Protein AF-A0A1G5WXK4-F1 (afdb_monomer)

Mean predicted aligned error: 10.27 Å

pLDDT: mean 84.26, std 24.33, range [21.48, 98.81]

Structure (mmCIF, N/CA/C/O backbone):
data_AF-A0A1G5WXK4-F1
#
_entry.id   AF-A0A1G5WXK4-F1
#
loop_
_atom_site.group_PDB
_atom_site.id
_atom_site.type_symbol
_atom_site.label_atom_id
_atom_site.label_alt_id
_atom_site.label_comp_id
_atom_site.label_asym_id
_atom_site.label_entity_id
_atom_site.label_seq_id
_atom_site.pdbx_PDB_ins_code
_atom_site.Cartn_x
_atom_site.Cartn_y
_atom_site.Cartn_z
_atom_site.occupancy
_atom_site.B_iso_or_equiv
_atom_site.auth_seq_id
_atom_site.auth_comp_id
_atom_site.auth_asym_id
_atom_site.auth_atom_id
_atom_site.pdbx_PDB_model_num
ATOM 1 N N . MET A 1 1 ? 24.374 37.486 13.747 1.00 35.75 1 MET A N 1
ATOM 2 C CA . MET A 1 1 ? 24.673 37.007 12.379 1.00 35.75 1 MET A CA 1
ATOM 3 C C . MET A 1 1 ? 23.410 36.375 11.820 1.00 35.75 1 MET A C 1
ATOM 5 O O . MET A 1 1 ? 22.632 35.833 12.592 1.00 35.75 1 MET A O 1
ATOM 9 N N . LYS A 1 2 ? 23.133 36.634 10.542 1.00 28.20 2 LYS A N 1
ATOM 10 C CA . LYS A 1 2 ? 21.802 36.599 9.920 1.00 28.20 2 LYS A CA 1
ATOM 11 C C . LYS A 1 2 ? 21.235 35.177 9.799 1.00 28.20 2 LYS A C 1
ATOM 13 O O . LYS A 1 2 ? 21.921 34.296 9.298 1.00 28.20 2 LYS A O 1
ATOM 18 N N . LYS A 1 3 ? 19.967 35.019 10.197 1.00 28.80 3 LYS A N 1
ATOM 19 C CA . LYS A 1 3 ? 19.085 33.908 9.810 1.00 28.80 3 LYS A CA 1
ATOM 20 C C . LYS A 1 3 ? 18.882 33.945 8.291 1.00 28.80 3 LYS A C 1
ATOM 22 O O . LYS A 1 3 ? 18.669 35.030 7.746 1.00 28.80 3 LYS A O 1
ATOM 27 N N . LYS A 1 4 ? 18.921 32.791 7.626 1.00 28.91 4 LYS A N 1
ATOM 28 C CA . LYS A 1 4 ? 18.387 32.627 6.272 1.00 28.91 4 LYS A CA 1
ATOM 29 C C . LYS A 1 4 ? 17.271 31.593 6.317 1.00 28.91 4 LYS A C 1
ATOM 31 O O . LYS A 1 4 ? 17.493 30.448 6.682 1.00 28.91 4 LYS A O 1
ATOM 36 N N . ILE A 1 5 ? 16.089 32.099 6.001 1.00 32.69 5 ILE A N 1
ATOM 37 C CA . ILE A 1 5 ? 14.877 31.388 5.623 1.00 32.69 5 ILE A CA 1
ATOM 38 C C . ILE A 1 5 ? 15.053 31.009 4.149 1.00 32.69 5 ILE A C 1
ATOM 40 O O . ILE A 1 5 ? 15.427 31.868 3.350 1.00 32.69 5 ILE A O 1
ATOM 44 N N . ILE A 1 6 ? 14.796 29.752 3.813 1.00 30.86 6 ILE A N 1
ATOM 45 C CA . ILE A 1 6 ? 14.527 29.236 2.465 1.00 30.86 6 ILE A CA 1
ATOM 46 C C . ILE A 1 6 ? 13.450 28.177 2.737 1.00 30.86 6 ILE A C 1
ATOM 48 O O . ILE A 1 6 ? 13.672 27.331 3.590 1.00 30.86 6 ILE A O 1
ATOM 52 N N . GLY A 1 7 ? 12.233 28.207 2.213 1.00 26.92 7 GLY A N 1
ATOM 53 C CA . GLY A 1 7 ? 11.700 28.867 1.030 1.00 26.92 7 GLY A CA 1
ATOM 54 C C . GLY A 1 7 ? 10.804 27.820 0.375 1.00 26.92 7 GLY A C 1
ATOM 55 O O . GLY A 1 7 ? 11.302 27.006 -0.387 1.00 26.92 7 GLY A O 1
ATOM 56 N N . ILE A 1 8 ? 9.534 27.800 0.786 1.00 33.06 8 ILE A N 1
ATOM 57 C CA . ILE A 1 8 ? 8.463 26.906 0.322 1.00 33.06 8 ILE A CA 1
ATOM 58 C C . ILE A 1 8 ? 8.365 26.965 -1.207 1.00 33.06 8 ILE A C 1
ATOM 60 O O . ILE A 1 8 ? 8.301 28.065 -1.761 1.00 33.06 8 ILE A O 1
ATOM 64 N N . ILE A 1 9 ? 8.305 25.807 -1.870 1.00 29.83 9 ILE A N 1
ATOM 65 C CA . ILE A 1 9 ? 7.872 25.694 -3.267 1.00 29.83 9 ILE A CA 1
ATOM 66 C C . ILE A 1 9 ? 6.798 24.605 -3.363 1.00 29.83 9 ILE A C 1
ATOM 68 O O . ILE A 1 9 ? 7.008 23.470 -2.953 1.00 29.83 9 ILE A O 1
ATOM 72 N N . LEU A 1 10 ? 5.650 25.072 -3.860 1.00 25.23 10 LEU A N 1
ATOM 73 C CA . LEU A 1 10 ? 4.388 24.440 -4.239 1.00 25.23 10 LEU A CA 1
ATOM 74 C C . LEU A 1 10 ? 4.370 22.907 -4.382 1.00 25.23 10 LEU A C 1
ATOM 76 O O . LEU A 1 10 ? 4.981 22.359 -5.297 1.00 25.23 10 LEU A O 1
ATOM 80 N N . ALA A 1 11 ? 3.524 22.265 -3.573 1.00 27.77 11 ALA A N 1
ATOM 81 C CA . ALA A 1 11 ? 2.917 20.981 -3.900 1.00 27.77 11 ALA A CA 1
ATOM 82 C C . ALA A 1 11 ? 1.800 21.216 -4.932 1.00 27.77 11 ALA A C 1
ATOM 84 O O . ALA A 1 11 ? 0.889 22.015 -4.707 1.00 27.77 11 ALA A O 1
ATOM 85 N N . GLY A 1 12 ? 1.914 20.571 -6.093 1.00 25.75 12 GLY A N 1
ATOM 86 C CA . GLY A 1 12 ? 0.833 20.472 -7.066 1.00 25.75 12 GLY A CA 1
ATOM 87 C C . GLY A 1 12 ? -0.178 19.445 -6.571 1.00 25.75 12 GLY A C 1
ATOM 88 O O . GLY A 1 12 ? 0.150 18.274 -6.433 1.00 25.75 12 GLY A O 1
ATOM 89 N N . MET A 1 13 ? -1.382 19.916 -6.273 1.00 29.12 13 MET A N 1
ATOM 90 C CA . MET A 1 13 ? -2.515 19.140 -5.782 1.00 29.12 13 MET A CA 1
ATOM 91 C C . MET A 1 13 ? -3.139 18.379 -6.964 1.00 29.12 13 MET A C 1
ATOM 93 O O . MET A 1 13 ? -3.655 19.006 -7.890 1.00 29.12 13 MET A O 1
ATOM 97 N N . MET A 1 14 ? -3.070 17.046 -6.962 1.00 32.06 14 MET A N 1
ATOM 98 C CA . MET A 1 14 ? -3.925 16.205 -7.804 1.00 32.06 14 MET A CA 1
ATOM 99 C C . MET A 1 14 ? -4.936 15.501 -6.908 1.00 32.06 14 MET A C 1
ATOM 101 O O . MET A 1 14 ? -4.583 14.715 -6.037 1.00 32.06 14 MET A O 1
ATOM 105 N N . ILE A 1 15 ? -6.200 15.831 -7.144 1.00 33.22 15 ILE A N 1
ATOM 106 C CA . ILE A 1 15 ? -7.369 15.192 -6.553 1.00 33.22 15 ILE A CA 1
ATOM 107 C C . ILE A 1 15 ? -7.487 13.809 -7.203 1.00 33.22 15 ILE A C 1
ATOM 109 O O . ILE A 1 15 ? -7.761 13.722 -8.401 1.00 33.22 15 ILE A O 1
ATOM 113 N N . MET A 1 16 ? -7.287 12.733 -6.440 1.00 32.12 16 MET A N 1
ATOM 114 C CA . MET A 1 16 ? -7.675 11.397 -6.892 1.00 32.12 16 MET A CA 1
ATOM 115 C C . MET A 1 16 ? -9.200 11.318 -6.855 1.00 32.12 16 MET A C 1
ATOM 117 O O . MET A 1 16 ? -9.807 11.201 -5.797 1.00 32.12 16 MET A O 1
ATOM 121 N N . THR A 1 17 ? -9.832 11.458 -8.019 1.00 31.77 17 THR A N 1
ATOM 122 C CA . THR A 1 17 ? -11.270 11.217 -8.165 1.00 31.77 17 THR A CA 1
ATOM 123 C C . THR A 1 17 ? -11.455 9.749 -8.524 1.00 31.77 17 THR A C 1
ATOM 125 O O . THR A 1 17 ? -11.054 9.316 -9.604 1.00 31.77 17 THR A O 1
ATOM 128 N N . ALA A 1 18 ? -12.052 8.977 -7.619 1.00 27.17 18 ALA A N 1
ATOM 129 C CA . ALA A 1 18 ? -12.535 7.636 -7.912 1.00 27.17 18 ALA A CA 1
ATOM 130 C C . ALA A 1 18 ? -13.658 7.731 -8.964 1.00 27.17 18 ALA A C 1
ATOM 132 O O . ALA A 1 18 ? -14.734 8.273 -8.707 1.00 27.17 18 ALA A O 1
ATOM 133 N N . CYS A 1 19 ? -13.410 7.249 -10.182 1.00 29.14 19 CYS A N 1
ATOM 134 C CA . CYS A 1 19 ? -14.402 7.258 -11.256 1.00 29.14 19 CYS A CA 1
ATOM 135 C C . CYS A 1 19 ? -15.343 6.047 -11.152 1.00 29.14 19 CYS A C 1
ATOM 137 O O . CYS A 1 19 ? -15.044 4.962 -11.646 1.00 29.14 19 CYS A O 1
ATOM 139 N N . GLY A 1 20 ? -16.528 6.267 -10.577 1.00 25.11 20 GLY A N 1
ATOM 140 C CA . GLY A 1 20 ? -17.718 5.444 -10.804 1.00 25.11 20 GLY A CA 1
ATOM 141 C C . GLY A 1 20 ? -18.325 5.693 -12.196 1.00 25.11 20 GLY A C 1
ATOM 142 O O . GLY A 1 20 ? -18.352 6.813 -12.700 1.00 25.11 20 GLY A O 1
ATOM 143 N N . ASN A 1 21 ? -18.792 4.626 -12.840 1.00 27.52 21 ASN A N 1
ATOM 144 C CA . ASN A 1 21 ? -19.036 4.534 -14.282 1.00 27.52 21 ASN A CA 1
ATOM 145 C C . ASN A 1 21 ? -20.439 5.006 -14.764 1.00 27.52 21 ASN A C 1
ATOM 147 O O . ASN A 1 21 ? -21.430 4.889 -14.047 1.00 27.52 21 ASN A O 1
ATOM 151 N N . ALA A 1 22 ? -20.491 5.342 -16.068 1.00 27.73 22 ALA A N 1
ATOM 152 C CA . ALA A 1 22 ? -21.596 5.259 -17.049 1.00 27.73 22 ALA A CA 1
ATOM 153 C C . ALA A 1 22 ? -22.418 6.517 -17.452 1.00 27.73 22 ALA A C 1
ATOM 155 O O . ALA A 1 22 ? -23.301 6.976 -16.734 1.00 27.73 22 ALA A O 1
ATOM 156 N N . GLY A 1 23 ? -22.281 6.932 -18.732 1.00 24.83 23 GLY A N 1
ATOM 157 C CA . GLY A 1 23 ? -23.287 7.761 -19.430 1.00 24.83 23 GLY A CA 1
ATOM 158 C C . GLY A 1 23 ? -22.920 8.371 -20.804 1.00 24.83 23 GLY A C 1
ATOM 159 O O . GLY A 1 23 ? -22.645 9.556 -20.896 1.00 24.83 23 GLY A O 1
ATOM 160 N N . LYS A 1 24 ? -22.976 7.566 -21.876 1.00 26.11 24 LYS A N 1
ATOM 161 C CA . LYS A 1 24 ? -22.903 7.859 -23.340 1.00 26.11 24 LYS A CA 1
ATOM 162 C C . LYS A 1 24 ? -23.181 9.296 -23.895 1.00 26.11 24 LYS A C 1
ATOM 164 O O . LYS A 1 24 ? -24.295 9.792 -23.787 1.00 26.11 24 LYS A O 1
ATOM 169 N N . ALA A 1 25 ? -22.228 9.748 -24.735 1.00 24.83 25 ALA A N 1
ATOM 170 C CA . ALA A 1 25 ? -22.310 10.343 -26.101 1.00 24.83 25 ALA A CA 1
ATOM 171 C C . ALA A 1 25 ? -22.957 11.738 -26.401 1.00 24.83 25 ALA A C 1
ATOM 173 O O . ALA A 1 25 ? -24.167 11.839 -26.561 1.00 24.83 25 ALA A O 1
ATOM 174 N N . GLU A 1 26 ? -22.083 12.755 -26.583 1.00 21.48 26 GLU A N 1
ATOM 175 C CA . GLU A 1 26 ? -21.866 13.761 -27.682 1.00 21.48 26 GLU A CA 1
ATOM 176 C C . GLU A 1 26 ? -22.951 14.174 -28.736 1.00 21.48 26 GLU A C 1
ATOM 178 O O . GLU A 1 26 ? -23.841 13.375 -29.026 1.00 21.48 26 GLU A O 1
ATOM 183 N N . PRO A 1 27 ? -22.790 15.293 -29.526 1.00 37.22 27 PRO A N 1
ATOM 184 C CA . PRO A 1 27 ? -21.943 16.513 -29.385 1.00 37.22 27 PRO A CA 1
ATOM 185 C C . PRO A 1 27 ? -22.580 17.873 -29.868 1.00 37.22 27 PRO A C 1
ATOM 187 O O . PRO A 1 27 ? -23.670 17.913 -30.433 1.00 37.22 27 PRO A O 1
ATOM 190 N N . GLN A 1 28 ? -21.775 18.957 -29.773 1.00 22.69 28 GLN A N 1
ATOM 191 C CA . GLN A 1 28 ? -21.710 20.214 -30.583 1.00 22.69 28 GLN A CA 1
ATOM 192 C C . GLN A 1 28 ? -22.229 21.550 -30.000 1.00 22.69 28 GLN A C 1
ATOM 194 O O . GLN A 1 28 ? -23.409 21.701 -29.703 1.00 22.69 28 GLN A O 1
ATOM 199 N N . GLY A 1 29 ? -21.368 22.588 -30.051 1.00 24.62 29 GLY A N 1
ATOM 200 C CA . GLY A 1 29 ? -21.791 23.992 -30.214 1.00 24.62 29 GLY A CA 1
ATOM 201 C C . GLY A 1 29 ? -20.930 25.064 -29.525 1.00 24.62 29 GLY A C 1
ATOM 202 O O . GLY A 1 29 ? -21.014 25.252 -28.323 1.00 24.62 29 GLY A O 1
ATOM 203 N N . VAL A 1 30 ? -20.149 25.810 -30.311 1.00 24.05 30 VAL A N 1
ATOM 204 C CA . VAL A 1 30 ? -19.278 26.952 -29.945 1.00 24.05 30 VAL A CA 1
ATOM 205 C C . VAL A 1 30 ? -20.076 28.210 -29.540 1.00 24.05 30 VAL A C 1
ATOM 207 O O . VAL A 1 30 ? -20.985 28.567 -30.282 1.00 24.05 30 VAL A O 1
ATOM 210 N N . SER A 1 31 ? -19.670 28.950 -28.489 1.00 24.75 31 SER A N 1
ATOM 211 C CA . SER A 1 31 ? -19.354 30.405 -28.551 1.00 24.75 31 SER A CA 1
ATOM 212 C C . SER A 1 31 ? -19.030 31.044 -27.189 1.00 24.75 31 SER A C 1
ATOM 214 O O . SER A 1 31 ? -19.744 30.843 -26.212 1.00 24.75 31 SER A O 1
ATOM 216 N N . GLU A 1 32 ? -18.001 31.896 -27.189 1.00 24.55 32 GLU A N 1
ATOM 217 C CA . GLU A 1 32 ? -17.605 32.845 -26.139 1.00 24.55 32 GLU A CA 1
ATOM 218 C C . GLU A 1 32 ? -18.711 33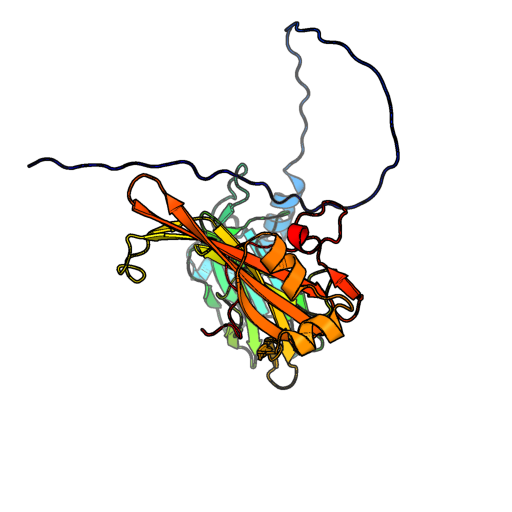.856 -25.773 1.00 24.55 32 GLU A C 1
ATOM 220 O O . GLU A 1 32 ? -19.463 34.307 -26.639 1.00 24.55 32 GLU A O 1
ATOM 225 N N . GLY A 1 33 ? -18.742 34.309 -24.513 1.00 23.86 33 GLY A N 1
ATOM 226 C CA . GLY A 1 33 ? -19.589 35.434 -24.107 1.00 23.86 33 GLY A CA 1
ATOM 227 C C . GLY A 1 33 ? -19.556 35.755 -22.613 1.00 23.86 33 GLY A C 1
ATOM 228 O O . GLY A 1 33 ? -20.380 35.279 -21.846 1.00 23.86 33 GLY A O 1
ATOM 229 N N . ARG A 1 34 ? -18.618 36.615 -22.212 1.00 24.59 34 ARG A N 1
ATOM 230 C CA . ARG A 1 34 ? -18.528 37.270 -20.896 1.00 24.59 34 ARG A CA 1
ATOM 231 C C . ARG A 1 34 ? -19.733 38.188 -20.646 1.00 24.59 34 ARG A C 1
ATOM 233 O O . ARG A 1 34 ? -19.910 39.130 -21.414 1.00 24.59 34 ARG A O 1
ATOM 240 N N . THR A 1 35 ? -20.456 38.039 -19.531 1.00 25.06 35 THR A N 1
ATOM 241 C CA . THR A 1 35 ? -21.079 39.166 -18.794 1.00 25.06 35 THR A CA 1
ATOM 242 C C . THR A 1 35 ? -21.427 38.759 -17.354 1.00 25.06 35 THR A C 1
ATOM 244 O O . THR A 1 35 ? -22.081 37.746 -17.139 1.00 25.06 35 THR A O 1
ATOM 247 N N . GLU A 1 36 ? -20.984 39.557 -16.380 1.00 25.09 36 GLU A N 1
ATOM 248 C CA . GLU A 1 36 ? -21.413 39.517 -14.974 1.00 25.09 36 GLU A CA 1
ATOM 249 C C . GLU A 1 36 ? -22.845 40.068 -14.825 1.00 25.09 36 GLU A C 1
ATOM 251 O O . GLU A 1 36 ? -23.167 41.060 -15.480 1.00 25.09 36 GLU A O 1
ATOM 256 N N . SER A 1 37 ? -23.657 39.505 -13.918 1.00 22.72 37 SER A N 1
ATOM 257 C CA . SER A 1 37 ? -24.560 40.271 -13.032 1.00 22.72 37 SER A CA 1
ATOM 258 C C . SER A 1 37 ? -25.259 39.380 -11.992 1.00 22.72 37 SER A C 1
ATOM 260 O O . SER A 1 37 ? -25.983 38.460 -12.352 1.00 22.72 37 SER A O 1
ATOM 262 N N . SER A 1 38 ? -25.073 39.775 -10.727 1.00 25.00 38 SER A N 1
ATOM 263 C CA . SER A 1 38 ? -26.018 39.825 -9.592 1.00 25.00 38 SER A CA 1
ATOM 264 C C . SER A 1 38 ? -26.828 38.596 -9.140 1.00 25.00 38 SER A C 1
ATOM 266 O O . SER A 1 38 ? -27.745 38.161 -9.828 1.00 25.00 38 SER A O 1
ATOM 268 N N . GLU A 1 39 ? -26.545 38.214 -7.887 1.00 27.91 39 GLU A N 1
ATOM 269 C CA . GLU A 1 39 ? -27.464 37.921 -6.766 1.00 27.91 39 GLU A CA 1
ATOM 270 C C . GLU A 1 39 ? -28.787 37.188 -7.056 1.00 27.91 39 GLU A C 1
ATOM 272 O O . GLU A 1 39 ? -29.723 37.782 -7.575 1.00 27.91 39 GLU A O 1
ATOM 277 N N . GLU A 1 40 ? -28.927 35.965 -6.531 1.00 24.69 40 GLU A N 1
ATOM 278 C CA . GLU A 1 40 ? -29.937 35.673 -5.499 1.00 24.69 40 GLU A CA 1
ATOM 279 C C . GLU A 1 40 ? -29.665 34.327 -4.807 1.00 24.69 40 GLU A C 1
ATOM 281 O O . GLU A 1 40 ? -29.151 33.379 -5.397 1.00 24.69 40 GLU A O 1
ATOM 286 N N . ALA A 1 41 ? -29.972 34.294 -3.511 1.00 29.25 41 ALA A N 1
ATOM 287 C CA . ALA A 1 41 ? -29.730 33.195 -2.594 1.00 29.25 41 ALA A CA 1
ATOM 288 C C . ALA A 1 41 ? -30.610 31.968 -2.887 1.00 29.25 41 ALA A C 1
ATOM 290 O O . ALA A 1 41 ? -31.819 32.090 -3.073 1.00 29.25 41 ALA A O 1
ATOM 291 N N . SER A 1 42 ? -30.015 30.781 -2.794 1.00 23.55 42 SER A N 1
ATOM 292 C CA . SER A 1 42 ? -30.728 29.536 -2.520 1.00 23.55 42 SER A CA 1
ATOM 293 C C . SER A 1 42 ? -29.951 28.804 -1.438 1.00 23.55 42 SER A C 1
ATOM 295 O O . SER A 1 42 ? -28.859 28.298 -1.677 1.00 23.55 42 SER A O 1
ATOM 297 N N . SER A 1 43 ? -30.507 28.817 -0.232 1.00 33.78 43 SER A N 1
ATOM 298 C CA . SER A 1 43 ? -30.116 27.962 0.881 1.00 33.78 43 SER A CA 1
ATOM 299 C C . SER A 1 43 ? -30.209 26.500 0.452 1.00 33.78 43 SER A C 1
ATOM 301 O O . SER A 1 43 ? -31.296 26.045 0.093 1.00 33.78 43 SER A O 1
ATOM 303 N N . VAL A 1 44 ? -29.090 25.786 0.497 1.00 27.97 44 VAL A N 1
ATOM 304 C CA . VAL A 1 44 ? -29.068 24.325 0.437 1.00 27.97 44 VAL A CA 1
ATOM 305 C C . VAL A 1 44 ? -28.593 23.861 1.806 1.00 27.97 44 VAL A C 1
ATOM 307 O O . VAL A 1 44 ? -27.453 24.095 2.195 1.00 27.97 44 VAL A O 1
ATOM 310 N N . GLU A 1 45 ? -29.544 23.332 2.570 1.00 38.59 45 GLU A N 1
ATOM 311 C CA . GLU A 1 45 ? -29.304 22.491 3.736 1.00 38.59 45 GLU A CA 1
ATOM 312 C C . GLU A 1 45 ? -28.759 21.158 3.216 1.00 38.59 45 GLU A C 1
ATOM 314 O O . GLU A 1 45 ? -29.515 20.406 2.610 1.00 38.59 45 GLU A O 1
ATOM 319 N N . GLU A 1 46 ? -27.472 20.876 3.410 1.00 38.62 46 GLU A N 1
ATOM 320 C CA . GLU A 1 46 ? -26.934 19.514 3.312 1.00 38.62 46 GLU A CA 1
ATOM 321 C C . GLU A 1 46 ? -25.559 19.460 3.999 1.00 38.62 46 GLU A C 1
ATOM 323 O O . GLU A 1 46 ? -24.548 19.848 3.424 1.00 38.62 46 GLU A O 1
ATOM 328 N N . SER A 1 47 ? -25.561 19.068 5.278 1.00 37.47 47 SER A N 1
ATOM 329 C CA . SER A 1 47 ? -24.398 18.552 6.038 1.00 37.47 47 SER A CA 1
ATOM 330 C C . SER A 1 47 ? -24.778 18.032 7.437 1.00 37.47 47 SER A C 1
ATOM 332 O O . SER A 1 47 ? -23.952 17.463 8.142 1.00 37.47 47 SER A O 1
ATOM 334 N N . THR A 1 48 ? -26.034 18.192 7.867 1.00 33.69 48 THR A N 1
ATOM 335 C CA . THR A 1 48 ? -26.465 17.893 9.241 1.00 33.69 48 THR A CA 1
ATOM 336 C C . THR A 1 48 ? -26.797 16.430 9.528 1.00 33.69 48 THR A C 1
ATOM 338 O O . THR A 1 48 ? -26.775 16.054 10.695 1.00 33.69 48 THR A O 1
ATOM 341 N N . GLU A 1 49 ? -27.133 15.600 8.534 1.00 36.75 49 GLU A N 1
ATOM 342 C CA . GLU A 1 49 ? -27.586 14.226 8.814 1.00 36.75 49 GLU A CA 1
ATOM 343 C C . GLU A 1 49 ? -26.437 13.310 9.257 1.00 36.75 49 GLU A C 1
ATOM 345 O O . GLU A 1 49 ? -26.572 12.623 10.263 1.00 36.75 49 GLU A O 1
ATOM 350 N N . GLU A 1 50 ? -25.283 13.339 8.594 1.00 48.34 50 GLU A N 1
ATOM 351 C CA . GLU A 1 50 ? -24.218 12.352 8.828 1.00 48.34 50 GLU A CA 1
ATOM 352 C C . GLU A 1 50 ? -23.454 12.584 10.146 1.00 48.34 50 GLU A C 1
ATOM 354 O O . GLU A 1 50 ? -23.267 11.655 10.932 1.00 48.34 50 GLU A O 1
ATOM 359 N N . SER A 1 51 ? -23.131 13.846 10.460 1.00 46.81 51 SER A N 1
ATOM 360 C CA . SER A 1 51 ? -22.554 14.241 11.757 1.00 46.81 51 SER A CA 1
ATOM 361 C C . SER A 1 51 ? -23.502 13.925 12.923 1.00 46.81 51 SER A C 1
ATOM 363 O O . SER A 1 51 ? -23.055 13.446 13.965 1.00 46.81 51 SER A O 1
ATOM 365 N N . SER A 1 52 ? -24.818 14.093 12.737 1.00 49.47 52 SER A N 1
ATOM 366 C CA . SER A 1 52 ? -25.799 13.796 13.789 1.00 49.47 52 SER A CA 1
ATOM 367 C C . SER A 1 52 ? -25.954 12.301 14.094 1.00 49.47 52 SER A C 1
ATOM 369 O O . SER A 1 52 ? -26.254 11.941 15.232 1.00 49.47 52 SER A O 1
ATOM 371 N N . VAL A 1 53 ? -25.717 11.423 13.111 1.00 57.16 53 VAL A N 1
ATOM 372 C CA . VAL A 1 53 ? -25.829 9.964 13.279 1.00 57.16 53 VAL A CA 1
ATOM 373 C C . VAL A 1 53 ? -24.669 9.420 14.110 1.00 57.16 53 VAL A C 1
ATOM 375 O O . VAL A 1 53 ? -24.901 8.657 15.045 1.00 57.16 53 VAL A O 1
ATOM 378 N N . VAL A 1 54 ? -23.435 9.865 13.848 1.00 61.88 54 VAL A N 1
ATOM 379 C CA . VAL A 1 54 ? -22.265 9.472 14.655 1.00 61.88 54 VAL A CA 1
ATOM 380 C C . VAL A 1 54 ? -22.379 10.002 16.091 1.00 61.88 54 VAL A C 1
ATOM 382 O O . VAL A 1 54 ? -22.057 9.287 17.044 1.00 61.88 54 VAL A O 1
ATOM 385 N N . GLU A 1 55 ? -22.888 11.222 16.286 1.00 59.47 55 GLU A N 1
ATOM 386 C CA . GLU A 1 55 ? -23.136 11.782 17.623 1.00 59.47 55 GLU A CA 1
ATOM 387 C C . GLU A 1 55 ? -24.197 10.991 18.415 1.00 59.47 55 GLU A C 1
ATOM 389 O O . GLU A 1 55 ? -24.001 10.697 19.598 1.00 59.47 55 GLU A O 1
ATOM 394 N N . GLU A 1 56 ? -25.315 10.609 17.788 1.00 58.31 56 GLU A N 1
ATOM 395 C CA . GLU A 1 56 ? -26.387 9.866 18.467 1.00 58.31 56 GLU A CA 1
ATOM 396 C C . GLU A 1 56 ? -25.988 8.407 18.767 1.00 58.31 56 GLU A C 1
ATOM 398 O O . GLU A 1 56 ? -26.277 7.895 19.861 1.00 58.31 56 GLU A O 1
ATOM 403 N N . ASP A 1 57 ? -25.258 7.765 17.848 1.00 71.31 57 ASP A N 1
ATOM 404 C CA . ASP A 1 57 ? -24.726 6.411 18.027 1.00 71.31 57 ASP A CA 1
ATOM 405 C C . ASP A 1 57 ? -23.623 6.373 19.095 1.00 71.31 57 ASP A C 1
ATOM 407 O O . ASP A 1 57 ? -23.612 5.477 19.946 1.00 71.31 57 ASP A O 1
ATOM 411 N N . SER A 1 58 ? -22.725 7.363 19.126 1.00 71.75 58 SER A N 1
ATOM 412 C CA . SER A 1 58 ? -21.642 7.430 20.116 1.00 71.75 58 SER A CA 1
ATOM 413 C C . SER A 1 58 ? -22.149 7.726 21.533 1.00 71.75 58 SER A C 1
ATOM 415 O O . SER A 1 58 ? -21.704 7.074 22.483 1.00 71.75 58 SER A O 1
ATOM 417 N N . ALA A 1 59 ? -23.133 8.619 21.705 1.00 73.62 59 ALA A N 1
ATOM 418 C CA . ALA A 1 59 ? -23.685 8.991 23.014 1.00 73.62 59 ALA A CA 1
ATOM 419 C C . ALA A 1 59 ? -24.189 7.796 23.841 1.00 73.62 59 ALA A C 1
ATOM 421 O O . ALA A 1 59 ? -24.035 7.767 25.069 1.00 73.62 59 ALA A O 1
ATOM 422 N N . ASN A 1 60 ? -24.746 6.782 23.176 1.00 85.31 60 ASN A N 1
ATOM 423 C CA . ASN A 1 60 ? -25.256 5.568 23.815 1.00 85.31 60 ASN A CA 1
ATOM 424 C C . ASN A 1 60 ? -24.285 4.373 23.742 1.00 85.31 60 ASN A C 1
ATOM 426 O O . ASN A 1 60 ? -24.591 3.306 24.281 1.00 85.31 60 ASN A O 1
ATOM 430 N N . ASN A 1 61 ? -23.113 4.529 23.118 1.00 92.31 61 ASN A N 1
ATOM 431 C CA . ASN A 1 61 ? -22.145 3.454 22.939 1.00 92.31 61 ASN A CA 1
ATOM 432 C C . ASN A 1 61 ? -21.207 3.316 24.156 1.00 92.31 61 ASN A C 1
ATOM 434 O O . ASN A 1 61 ? -20.455 4.227 24.509 1.00 92.31 61 ASN A O 1
ATOM 438 N N . LYS A 1 62 ? -21.207 2.132 24.788 1.00 94.88 62 LYS A N 1
ATOM 439 C CA . LYS A 1 62 ? -20.379 1.843 25.977 1.00 94.88 62 LYS A CA 1
ATOM 440 C C . LYS A 1 62 ? -18.871 1.977 25.718 1.00 94.88 62 LYS A C 1
ATOM 442 O O . LYS A 1 62 ? -18.132 2.351 26.628 1.00 94.88 62 LYS A O 1
ATOM 447 N N . PHE A 1 63 ? -18.408 1.667 24.507 1.00 97.56 63 PHE A N 1
ATOM 448 C CA . PHE A 1 63 ? -16.995 1.724 24.145 1.00 97.56 63 PHE A CA 1
ATOM 449 C C . PHE A 1 63 ? -16.546 3.166 23.928 1.00 97.56 63 PHE A C 1
ATOM 451 O O . PHE A 1 63 ? -15.501 3.550 24.450 1.00 97.56 63 PHE A O 1
ATOM 458 N N . ALA A 1 64 ? -17.373 3.979 23.263 1.00 97.00 64 ALA A N 1
ATOM 459 C CA . ALA A 1 64 ? -17.130 5.410 23.109 1.00 97.00 64 ALA A CA 1
ATOM 460 C C . ALA A 1 64 ? -17.013 6.100 24.479 1.00 97.00 64 ALA A C 1
ATOM 462 O O . ALA A 1 64 ? -16.024 6.780 24.741 1.00 97.00 64 ALA A O 1
ATOM 463 N N . GLN A 1 65 ? -17.946 5.830 25.402 1.00 96.38 65 GLN A N 1
ATOM 464 C CA . GLN A 1 65 ? -17.903 6.362 26.772 1.00 96.38 65 GLN A CA 1
ATOM 465 C C . GLN A 1 65 ? -16.614 5.980 27.519 1.00 96.38 65 GLN A C 1
ATOM 467 O O . GLN A 1 65 ? -15.994 6.820 28.174 1.00 96.38 65 GLN A O 1
ATOM 472 N N . LYS A 1 66 ? -16.179 4.720 27.398 1.00 97.25 66 LYS A N 1
ATOM 473 C CA . LYS A 1 66 ? -14.940 4.238 28.023 1.00 97.25 66 LYS A CA 1
ATOM 474 C C . LYS A 1 66 ? -13.696 4.899 27.414 1.00 97.25 66 LYS A C 1
ATOM 476 O O . LYS A 1 66 ? -12.781 5.263 28.154 1.00 97.25 66 LYS A O 1
ATOM 481 N N . ALA A 1 67 ? -13.673 5.087 26.094 1.00 97.56 67 ALA A N 1
ATOM 482 C CA . ALA A 1 67 ? -12.574 5.736 25.385 1.00 97.56 67 ALA A CA 1
ATOM 483 C C . ALA A 1 67 ? -12.440 7.221 25.757 1.00 97.56 67 ALA A C 1
ATOM 485 O O . ALA A 1 67 ? -11.334 7.675 26.048 1.00 97.56 67 ALA A O 1
ATOM 486 N N . VAL A 1 68 ? -13.548 7.970 25.829 1.00 97.19 68 VAL A N 1
ATOM 487 C CA . VAL A 1 68 ? -13.517 9.397 26.205 1.00 97.19 68 VAL A CA 1
ATOM 488 C C . VAL A 1 68 ? -13.142 9.603 27.678 1.00 97.19 68 VAL A C 1
ATOM 490 O O . VAL A 1 68 ? -12.371 10.509 27.991 1.00 97.19 68 VAL A O 1
ATOM 493 N N . GLU A 1 69 ? -13.575 8.712 28.585 1.00 96.19 69 GLU A N 1
ATOM 494 C CA . GLU A 1 69 ? -13.130 8.728 29.989 1.00 96.19 69 GLU A CA 1
ATOM 495 C C . GLU A 1 69 ? -11.611 8.522 30.094 1.00 96.19 69 GLU A C 1
ATOM 497 O O . GLU A 1 69 ? -10.933 9.199 30.871 1.00 96.19 69 GLU A O 1
ATOM 502 N N . LYS A 1 70 ? -11.064 7.599 29.294 1.00 96.88 70 LYS A N 1
AT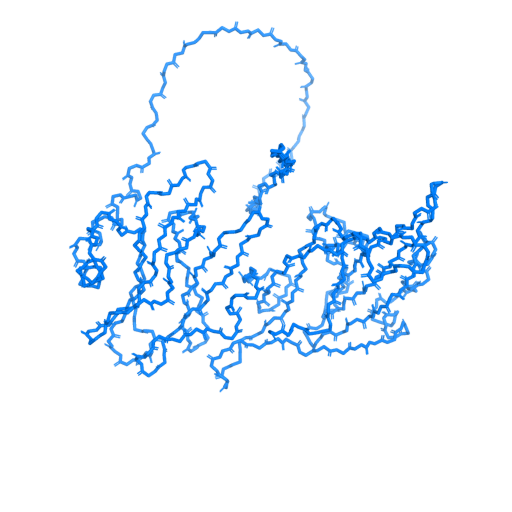OM 503 C CA . LYS A 1 70 ? -9.635 7.280 29.294 1.00 96.88 70 LYS A CA 1
ATOM 504 C C . LYS A 1 70 ? -8.781 8.379 28.657 1.00 96.88 70 LYS A C 1
ATOM 506 O O . LYS A 1 70 ? -7.696 8.656 29.171 1.00 96.88 70 LYS A O 1
ATOM 511 N N . SER A 1 71 ? -9.253 8.982 27.568 1.00 95.44 71 SER A N 1
ATOM 512 C CA . SER A 1 71 ? -8.535 10.019 26.817 1.00 95.44 71 SER A CA 1
ATOM 513 C C . SER A 1 71 ? -8.647 11.413 27.448 1.00 95.44 71 SER A C 1
ATOM 515 O O . SER A 1 71 ? -7.819 12.282 27.176 1.00 95.44 71 SER A O 1
ATOM 517 N N . GLY A 1 72 ? -9.643 11.636 28.314 1.00 94.88 72 GLY A N 1
ATOM 518 C CA . GLY A 1 72 ? -9.938 12.949 28.894 1.00 94.88 72 GLY A CA 1
ATOM 519 C C . GLY A 1 72 ? -10.637 13.908 27.922 1.00 94.88 72 GLY A C 1
ATOM 520 O O . GLY A 1 72 ? -10.615 15.120 28.148 1.00 94.88 72 GLY A O 1
ATOM 521 N N . LYS A 1 73 ? -11.215 13.368 26.845 1.00 95.69 73 LYS A N 1
ATOM 522 C CA . LYS A 1 73 ? -11.991 14.074 25.815 1.00 95.69 73 LYS A CA 1
ATOM 523 C C . LYS A 1 73 ? -13.491 13.973 26.096 1.00 95.69 73 LYS A C 1
ATOM 525 O O . LYS A 1 73 ? -13.892 13.393 27.109 1.00 95.69 73 LYS A O 1
ATOM 530 N N . THR A 1 74 ? -14.321 14.567 25.245 1.00 95.44 74 THR A N 1
ATOM 531 C CA . THR A 1 74 ? -15.782 14.466 25.364 1.00 95.44 74 THR A CA 1
ATOM 532 C C . THR A 1 74 ? -16.371 13.613 24.247 1.00 95.44 74 THR A C 1
ATOM 534 O O . THR A 1 74 ? -15.663 13.177 23.343 1.00 95.44 74 THR A O 1
ATOM 537 N N . ILE A 1 75 ? -17.662 13.293 24.349 1.00 95.19 75 ILE A N 1
ATOM 538 C CA . ILE A 1 75 ? -18.311 12.410 23.375 1.00 95.19 75 ILE A CA 1
ATOM 539 C C . ILE A 1 75 ? -18.420 13.061 21.994 1.00 95.19 75 ILE A C 1
ATOM 541 O O . ILE A 1 75 ? -18.325 12.376 20.988 1.00 95.19 75 ILE A O 1
ATOM 545 N N . GLU A 1 76 ? -18.507 14.388 21.965 1.00 93.00 76 GLU A N 1
ATOM 546 C CA . GLU A 1 76 ? -18.503 15.219 20.762 1.00 93.00 76 GLU A CA 1
ATOM 547 C C . GLU A 1 76 ? -17.155 15.174 20.013 1.00 93.00 76 GLU A C 1
ATOM 549 O O . GLU A 1 76 ? -17.072 15.579 18.859 1.00 93.00 76 GLU A O 1
ATOM 554 N N . ASP A 1 77 ? -16.088 14.673 20.648 1.00 95.00 77 ASP A N 1
ATOM 555 C CA . ASP A 1 77 ? -14.791 14.464 19.996 1.00 95.00 77 ASP A CA 1
ATOM 556 C C . ASP A 1 77 ? -14.702 13.097 19.279 1.00 95.00 77 ASP A C 1
ATOM 558 O O . ASP A 1 77 ? -13.703 12.816 18.615 1.00 95.00 77 ASP A O 1
ATOM 562 N N . VAL A 1 78 ? -15.697 12.211 19.417 1.00 95.44 78 VAL A N 1
ATOM 563 C CA . VAL A 1 78 ? -15.717 10.911 18.723 1.00 95.44 78 VAL A CA 1
ATOM 564 C C . VAL A 1 78 ? -16.111 11.125 17.266 1.00 95.44 78 VAL A C 1
ATOM 566 O O . VAL A 1 78 ? -17.208 11.598 16.986 1.00 95.44 78 VAL A O 1
ATOM 569 N N . ARG A 1 79 ? -15.226 10.758 16.331 1.00 94.12 79 ARG A N 1
ATOM 570 C CA . ARG A 1 79 ? -15.469 10.946 14.885 1.00 94.12 79 ARG A CA 1
ATOM 571 C C . ARG A 1 79 ? -15.858 9.679 14.161 1.00 94.12 79 ARG A C 1
ATOM 573 O O . ARG A 1 79 ? -16.503 9.763 13.125 1.00 94.12 79 ARG A O 1
ATOM 580 N N . ASP A 1 80 ? -15.460 8.531 14.691 1.00 95.69 80 ASP A N 1
ATOM 581 C CA . ASP A 1 80 ? -15.785 7.249 14.088 1.00 95.69 80 ASP A CA 1
ATOM 582 C C . ASP A 1 80 ? -15.650 6.122 15.112 1.00 95.69 80 ASP A C 1
ATOM 584 O O . ASP A 1 80 ? -14.873 6.206 16.075 1.00 95.69 80 ASP A O 1
ATOM 588 N N . ILE A 1 81 ? -16.420 5.062 14.904 1.00 95.88 81 ILE A N 1
ATOM 589 C CA . ILE A 1 81 ? -16.411 3.876 15.746 1.00 95.88 81 ILE A CA 1
ATOM 590 C C . ILE A 1 81 ? -16.790 2.640 14.941 1.00 95.88 81 ILE A C 1
ATOM 592 O O . ILE A 1 81 ? -17.834 2.580 14.296 1.00 95.88 81 ILE A O 1
ATOM 596 N N . ILE A 1 82 ? -15.979 1.595 15.080 1.00 96.69 82 ILE A N 1
ATOM 597 C CA . ILE A 1 82 ? -16.303 0.259 14.590 1.00 96.69 82 ILE A CA 1
ATOM 598 C C . ILE A 1 82 ? -16.335 -0.680 15.787 1.00 96.69 82 ILE A C 1
ATOM 600 O O . ILE A 1 82 ? -15.339 -0.813 16.491 1.00 96.69 82 ILE A O 1
ATOM 604 N N . SER A 1 83 ? -17.477 -1.331 16.017 1.00 96.25 83 SER A N 1
ATOM 605 C CA . SER A 1 83 ? -17.700 -2.257 17.134 1.00 96.25 83 SER A CA 1
ATOM 606 C C . SER A 1 83 ? -18.186 -3.605 16.619 1.00 96.25 83 SER A C 1
ATOM 608 O O . SER A 1 83 ? -19.256 -3.671 16.011 1.00 96.25 83 SER A O 1
ATOM 610 N N . LYS A 1 84 ? -17.413 -4.669 16.858 1.00 95.88 84 LYS A N 1
ATOM 611 C CA . LYS A 1 84 ? -17.670 -6.035 16.379 1.00 95.88 84 LYS A CA 1
ATOM 612 C C . LYS A 1 84 ? -17.015 -7.072 17.287 1.00 95.88 84 LYS A C 1
ATOM 614 O O . LYS A 1 84 ? -16.124 -6.760 18.063 1.00 95.88 84 LYS A O 1
ATOM 619 N N . ASP A 1 85 ? -17.444 -8.320 17.155 1.00 96.19 85 ASP A N 1
ATOM 620 C CA . ASP A 1 85 ? -16.711 -9.481 17.667 1.00 96.19 85 ASP A CA 1
ATOM 621 C C . ASP A 1 85 ? -15.555 -9.795 16.703 1.00 96.19 85 ASP A C 1
ATOM 623 O O . ASP A 1 85 ? -15.715 -10.557 15.746 1.00 96.19 85 ASP A O 1
ATOM 627 N N . PHE A 1 86 ? -14.422 -9.111 16.884 1.00 96.50 86 PHE A N 1
ATOM 628 C CA . PHE A 1 86 ? -13.303 -9.165 15.935 1.00 96.50 86 PHE A CA 1
ATOM 629 C C . PHE A 1 86 ? -12.547 -10.497 15.992 1.00 96.50 86 PHE A C 1
ATOM 631 O O . PHE A 1 86 ? -11.953 -10.907 14.995 1.00 96.50 86 PHE A O 1
ATOM 638 N N . ASN A 1 87 ? -12.554 -11.164 17.149 1.00 94.12 87 ASN A N 1
ATOM 639 C CA . ASN A 1 87 ? -11.824 -12.412 17.388 1.00 94.12 87 ASN A CA 1
ATOM 640 C C . ASN A 1 87 ? -12.723 -13.668 17.404 1.00 94.12 87 ASN A C 1
ATOM 642 O O . ASN A 1 87 ? -12.208 -14.786 17.498 1.00 94.12 87 ASN A O 1
ATOM 646 N N . GLY A 1 88 ? -14.044 -13.506 17.291 1.00 94.12 88 GLY A N 1
ATOM 647 C CA . GLY A 1 88 ? -15.017 -14.594 17.222 1.00 94.12 88 GLY A CA 1
ATOM 648 C C . GLY A 1 88 ? -15.330 -15.261 18.567 1.00 94.12 88 GLY A C 1
ATOM 649 O O . GLY A 1 88 ? -15.767 -16.419 18.574 1.00 94.12 88 GLY A O 1
ATOM 650 N N . ASP A 1 89 ? -15.083 -14.598 19.702 1.00 94.56 89 ASP A N 1
ATOM 651 C CA . ASP A 1 89 ? -15.322 -15.145 21.046 1.00 94.56 89 ASP A CA 1
ATOM 652 C C . ASP A 1 89 ? -16.759 -14.926 21.570 1.00 94.56 89 ASP A C 1
ATOM 654 O O . ASP A 1 89 ? -17.135 -15.451 22.629 1.00 94.56 89 ASP A O 1
ATOM 658 N N . GLY A 1 90 ? -17.590 -14.215 20.804 1.00 94.69 90 GLY A N 1
ATOM 659 C CA . GLY A 1 90 ? -18.969 -13.869 21.130 1.00 94.69 90 GLY A CA 1
ATOM 660 C C . GLY A 1 90 ? -19.127 -12.586 21.949 1.00 94.69 90 GLY A C 1
ATOM 661 O O . GLY A 1 90 ? -20.249 -12.293 22.382 1.00 94.69 90 GLY A O 1
ATOM 662 N N . LYS A 1 91 ? -18.051 -11.833 22.196 1.00 95.25 91 LYS A N 1
ATOM 663 C CA . LYS A 1 91 ? -18.074 -10.510 22.823 1.00 95.25 91 LYS A CA 1
ATOM 664 C C . LYS A 1 91 ? -17.588 -9.469 21.831 1.00 95.25 91 LYS A C 1
ATOM 666 O O . LYS A 1 91 ? -16.671 -9.697 21.064 1.00 95.25 91 LYS A O 1
ATOM 671 N N . GLU A 1 92 ? -18.204 -8.298 21.877 1.00 96.19 92 GLU A N 1
ATOM 672 C CA . GLU A 1 92 ? -17.758 -7.187 21.045 1.00 96.19 92 GLU A CA 1
ATOM 673 C C . GLU A 1 92 ? -16.549 -6.481 21.666 1.00 96.19 92 GLU A C 1
ATOM 675 O O . GLU A 1 92 ? -16.490 -6.246 22.880 1.00 96.19 92 GLU A O 1
ATOM 680 N N . GLU A 1 93 ? -15.640 -6.066 20.796 1.00 96.94 93 GLU A N 1
ATOM 681 C CA . GLU A 1 93 ? -14.653 -5.022 21.017 1.00 96.94 93 GLU A CA 1
ATOM 682 C C . GLU A 1 93 ? -14.878 -3.884 20.018 1.00 96.94 93 GLU A C 1
ATOM 684 O O . GLU A 1 93 ? -15.665 -4.002 19.076 1.00 96.94 93 GLU A O 1
ATOM 689 N N . ALA A 1 94 ? -14.199 -2.760 20.218 1.00 98.00 94 ALA A N 1
ATOM 690 C CA . ALA A 1 94 ? -14.328 -1.611 19.344 1.00 98.00 94 ALA A CA 1
ATOM 691 C C . ALA A 1 94 ? -13.005 -0.896 19.093 1.00 98.00 94 ALA A C 1
ATOM 693 O O . ALA A 1 94 ? -12.137 -0.818 19.965 1.00 98.00 94 ALA A O 1
ATOM 694 N N . PHE A 1 95 ? -12.921 -0.302 17.909 1.00 98.44 95 PHE A N 1
ATOM 695 C CA . PHE A 1 95 ? -11.970 0.739 17.566 1.00 98.44 95 PHE A CA 1
ATOM 696 C C . PHE A 1 95 ? -12.710 2.073 17.560 1.00 98.44 95 PHE A C 1
ATOM 698 O O . PHE A 1 95 ? -13.721 2.217 16.875 1.00 98.44 95 PHE A O 1
ATOM 705 N N . VAL A 1 96 ? -12.235 3.028 18.358 1.00 98.06 96 VAL A N 1
ATOM 706 C CA . VAL A 1 96 ? -12.857 4.347 18.526 1.00 98.06 96 VAL A CA 1
ATOM 707 C C . VAL A 1 96 ? -11.843 5.411 18.148 1.00 98.06 96 VAL A C 1
ATOM 709 O O . VAL A 1 96 ? -10.790 5.511 18.783 1.00 98.06 96 VAL A O 1
ATOM 712 N N . PHE A 1 97 ? -12.157 6.219 17.142 1.00 97.75 97 PHE A N 1
ATOM 713 C CA . PHE A 1 97 ? -11.330 7.360 16.785 1.00 97.75 97 PHE A CA 1
ATOM 714 C C . PHE A 1 97 ? -11.853 8.630 17.458 1.00 97.75 97 PHE A C 1
ATOM 716 O O . PHE A 1 97 ? -13.016 9.012 17.297 1.00 97.75 97 PHE A O 1
ATOM 723 N N . ILE A 1 98 ? -10.975 9.287 18.215 1.00 97.12 98 ILE A N 1
ATOM 724 C CA . ILE A 1 98 ? -11.272 10.527 18.935 1.00 97.12 98 ILE A CA 1
ATOM 725 C C . ILE A 1 98 ? -10.372 11.629 18.385 1.00 97.12 98 ILE A C 1
ATOM 727 O O . ILE A 1 98 ? -9.150 11.534 18.505 1.00 97.12 98 ILE A O 1
ATOM 731 N N . GLY A 1 99 ? -10.962 12.681 17.822 1.0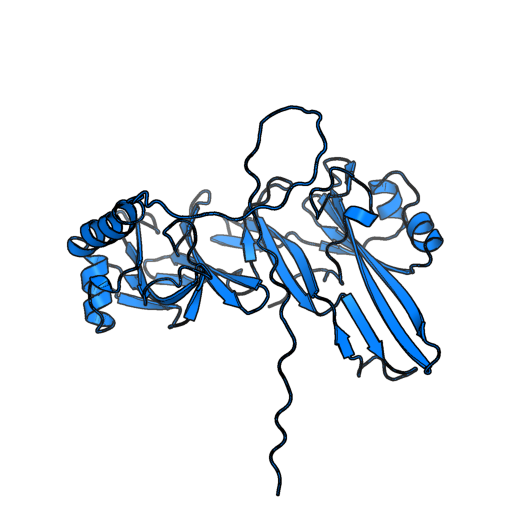0 95.50 99 GLY A N 1
ATOM 732 C CA . GLY A 1 99 ? -10.233 13.722 17.106 1.00 95.50 99 GLY A CA 1
ATOM 733 C C . GLY A 1 99 ? -10.980 15.047 16.983 1.00 95.50 99 GLY A C 1
ATOM 734 O O . GLY A 1 99 ? -12.105 15.213 17.455 1.00 95.50 99 GLY A O 1
ATOM 735 N N . ASN A 1 100 ? -10.326 16.021 16.357 1.00 94.31 100 ASN A N 1
ATOM 736 C CA . ASN A 1 100 ? -10.945 17.301 16.016 1.00 94.31 100 ASN A CA 1
ATOM 737 C C . ASN A 1 100 ? -11.923 17.165 14.835 1.00 94.31 100 ASN A C 1
ATOM 739 O O . ASN A 1 100 ? -12.002 16.123 14.185 1.00 94.31 100 ASN A O 1
ATOM 743 N N . GLU A 1 101 ? -12.674 18.239 14.583 1.00 92.25 101 GLU A N 1
ATOM 744 C CA . GLU A 1 101 ? -13.493 18.346 13.376 1.00 92.25 101 GLU A CA 1
ATOM 745 C C . GLU A 1 101 ? -12.626 18.159 12.125 1.00 92.25 101 GLU A C 1
ATOM 747 O O . GLU A 1 101 ? -11.519 18.716 12.078 1.00 92.25 101 GLU A O 1
ATOM 752 N N . PRO A 1 102 ? -13.120 17.422 11.118 1.00 90.12 102 PRO A N 1
ATOM 753 C CA . PRO A 1 102 ? -12.484 17.360 9.817 1.00 90.12 102 PRO A CA 1
ATOM 754 C C . PRO A 1 102 ? -12.356 18.742 9.184 1.00 90.12 102 PRO A C 1
ATOM 756 O O . PRO A 1 102 ? -13.262 19.574 9.246 1.00 90.12 102 PRO A O 1
ATOM 759 N N . ASP A 1 103 ? -11.220 18.975 8.548 1.00 89.19 103 ASP A N 1
ATOM 760 C CA . ASP A 1 103 ? -11.039 20.089 7.639 1.00 89.19 103 ASP A CA 1
ATOM 761 C C . ASP A 1 103 ? -11.861 19.829 6.365 1.00 89.19 103 ASP A C 1
ATOM 763 O O . ASP A 1 103 ? -11.610 18.862 5.647 1.00 89.19 103 ASP A O 1
ATOM 767 N N . GLU A 1 104 ? -12.856 20.678 6.095 1.00 84.69 104 GLU A N 1
ATOM 768 C CA . GLU A 1 104 ? -13.751 20.542 4.935 1.00 84.69 104 GLU A CA 1
ATOM 769 C C . GLU A 1 104 ? -13.031 20.715 3.585 1.00 84.69 104 GLU A C 1
ATOM 771 O O . GLU A 1 104 ? -13.503 20.202 2.572 1.00 84.69 104 GLU A O 1
ATOM 776 N N . GLU A 1 105 ? -11.919 21.458 3.540 1.00 85.31 105 GLU A N 1
ATOM 777 C CA . GLU A 1 105 ? -11.172 21.716 2.303 1.00 85.31 105 GLU A CA 1
ATOM 778 C C . GLU A 1 105 ? -10.291 20.522 1.934 1.00 85.31 105 GLU A C 1
ATOM 780 O O . GLU A 1 105 ? -10.181 20.173 0.756 1.00 85.31 105 GLU A O 1
ATOM 785 N N . PHE A 1 106 ? -9.675 19.896 2.938 1.00 81.56 106 PHE A N 1
ATOM 786 C CA . PHE A 1 106 ? -8.694 18.834 2.727 1.00 81.56 106 PHE A CA 1
ATOM 787 C C . PHE A 1 106 ? -9.236 17.425 2.989 1.00 81.56 106 PHE A C 1
ATOM 789 O O . PHE A 1 106 ? -8.667 16.464 2.479 1.00 81.56 106 PHE A O 1
ATOM 796 N N . GLY A 1 107 ? -10.349 17.285 3.714 1.00 87.75 107 GLY A N 1
ATOM 797 C CA . GLY A 1 107 ? -10.874 15.979 4.115 1.00 87.75 107 GLY A CA 1
ATOM 798 C C . GLY A 1 107 ? -9.922 15.279 5.081 1.00 87.75 107 GLY A C 1
ATOM 799 O O . GLY A 1 107 ? -9.554 14.123 4.887 1.00 87.75 107 GLY A O 1
ATOM 800 N N . GLU A 1 108 ? -9.448 15.999 6.097 1.00 90.12 108 GLU A N 1
ATOM 801 C CA . GLU A 1 108 ? -8.410 15.517 7.013 1.00 90.12 108 GLU A CA 1
ATOM 802 C C . GLU A 1 108 ? -8.736 15.911 8.451 1.00 90.12 108 GLU A C 1
ATOM 804 O O . GLU A 1 108 ? -9.270 16.988 8.704 1.00 90.12 108 GLU A O 1
ATOM 809 N N . CYS A 1 109 ? -8.386 15.068 9.417 1.00 93.44 109 CYS A N 1
ATOM 810 C CA . 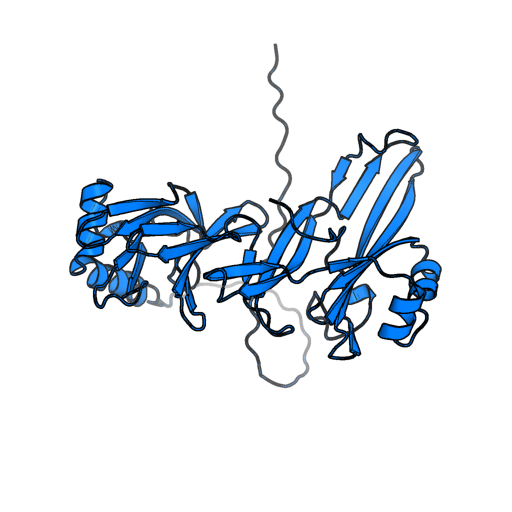CYS A 1 109 ? -8.506 15.405 10.832 1.00 93.44 109 CYS A CA 1
ATOM 811 C C . CYS A 1 109 ? -7.299 14.898 11.626 1.00 93.44 109 CYS A C 1
ATOM 813 O O . CYS A 1 109 ? -6.426 14.195 11.131 1.00 93.44 109 CYS A O 1
ATOM 815 N N . THR A 1 110 ? -7.206 15.318 12.877 1.00 95.88 110 THR A N 1
ATOM 816 C CA . THR A 1 110 ? -6.182 14.919 13.835 1.00 95.88 110 THR A CA 1
ATOM 817 C C . THR A 1 110 ? -6.846 14.211 14.998 1.00 95.88 110 THR A C 1
ATOM 819 O O . THR A 1 110 ? -7.774 14.749 15.608 1.00 95.88 110 THR A O 1
ATOM 822 N N . GLY A 1 111 ? -6.353 13.032 15.350 1.00 96.31 111 GLY A N 1
ATOM 823 C CA . GLY A 1 111 ? -6.919 12.284 16.462 1.00 96.31 111 GLY A CA 1
ATOM 824 C C . GLY A 1 111 ? -6.176 11.001 16.776 1.00 96.31 111 GLY A C 1
ATOM 825 O O . GLY A 1 111 ? -5.187 10.656 16.136 1.00 96.31 111 GLY A O 1
ATOM 826 N N . THR A 1 112 ? -6.661 10.321 17.805 1.00 98.12 112 THR A N 1
ATOM 827 C CA . THR A 1 112 ? -6.073 9.115 18.388 1.00 98.12 112 THR A CA 1
ATOM 828 C C . THR A 1 112 ? -7.026 7.943 18.184 1.00 98.12 112 THR A C 1
ATOM 830 O O . THR A 1 112 ? -8.228 8.070 18.440 1.00 98.12 112 THR A O 1
ATOM 833 N N . LEU A 1 113 ? -6.489 6.790 17.780 1.00 98.44 113 LEU A N 1
ATOM 834 C CA . LEU A 1 113 ? -7.250 5.547 17.678 1.00 98.44 113 LEU A CA 1
ATOM 835 C C . LEU A 1 113 ? -7.136 4.752 18.977 1.00 98.44 113 LEU A C 1
ATOM 837 O O . LEU A 1 113 ? -6.036 4.436 19.434 1.00 98.44 113 LEU A O 1
ATOM 841 N N . TRP A 1 114 ? -8.278 4.377 19.541 1.00 98.56 114 TRP A N 1
ATOM 842 C CA . TRP A 1 114 ? -8.372 3.586 20.762 1.00 98.56 114 TRP A CA 1
ATOM 843 C C . TRP A 1 114 ? -8.923 2.196 20.469 1.00 98.56 114 TRP A C 1
ATOM 845 O O . TRP A 1 114 ? -9.971 2.077 19.841 1.00 98.56 114 TRP A O 1
ATOM 855 N N . PHE A 1 115 ? -8.268 1.161 20.993 1.00 98.50 115 PHE A N 1
ATOM 856 C CA . PHE A 1 115 ? -8.844 -0.176 21.105 1.00 98.50 115 PHE A CA 1
ATOM 857 C C . PHE A 1 115 ? -9.540 -0.328 22.459 1.00 98.50 115 PHE A C 1
ATOM 859 O O . PHE A 1 115 ? -8.972 -0.026 23.517 1.00 98.50 115 PHE A O 1
ATOM 866 N N . VAL A 1 116 ? -10.782 -0.807 22.441 1.00 98.38 116 VAL A N 1
ATOM 867 C CA . VAL A 1 116 ? -11.642 -0.883 23.620 1.00 98.38 116 VAL A CA 1
ATOM 868 C C . VAL A 1 116 ? -12.339 -2.237 23.679 1.00 98.38 116 VAL A C 1
ATOM 870 O O . VAL A 1 116 ? -13.044 -2.630 22.761 1.00 98.38 116 VAL A O 1
ATOM 873 N N . SER A 1 117 ? -12.212 -2.927 24.807 1.00 96.88 117 SER A N 1
ATOM 874 C CA . SER A 1 117 ? -12.990 -4.127 25.134 1.00 96.88 117 SER A CA 1
ATOM 875 C C . SER A 1 117 ? -13.656 -3.957 26.500 1.00 96.88 117 SER A C 1
ATOM 877 O O . SER A 1 117 ? -13.519 -2.907 27.137 1.00 96.88 117 SER A O 1
ATOM 879 N N . ASP A 1 118 ? -14.362 -4.970 27.008 1.00 93.44 118 ASP A N 1
ATOM 880 C CA . ASP A 1 118 ? -14.920 -4.913 28.369 1.00 93.44 118 ASP A CA 1
ATOM 881 C C . ASP A 1 118 ? -13.817 -4.685 29.423 1.00 93.44 118 ASP A C 1
ATOM 883 O O . ASP A 1 118 ? -13.966 -3.844 30.316 1.00 93.44 118 ASP A O 1
ATOM 887 N N . ASP A 1 119 ? -12.655 -5.320 29.249 1.00 92.69 119 ASP A N 1
ATOM 888 C CA . ASP A 1 119 ? -11.558 -5.298 30.223 1.00 92.69 119 ASP A CA 1
ATOM 889 C C . ASP A 1 119 ? -10.448 -4.287 29.882 1.00 92.69 119 ASP A C 1
ATOM 891 O O . ASP A 1 119 ? -9.693 -3.885 30.770 1.00 92.69 119 ASP A O 1
ATOM 895 N N . LYS A 1 120 ? -10.364 -3.808 28.631 1.00 94.62 120 LYS A N 1
ATOM 896 C CA . LYS A 1 120 ? -9.269 -2.936 28.161 1.00 94.62 120 LYS A CA 1
ATOM 897 C C . LYS A 1 120 ? -9.746 -1.647 27.506 1.00 94.62 120 LYS A C 1
ATOM 899 O O . LYS A 1 120 ? -10.886 -1.539 27.066 1.00 94.62 120 LYS A O 1
ATOM 904 N N . CYS A 1 121 ? -8.873 -0.649 27.529 1.00 97.56 121 CYS A N 1
ATOM 905 C CA . CYS A 1 121 ? -9.004 0.607 26.800 1.00 97.56 121 CYS A CA 1
ATOM 906 C C . CYS A 1 121 ? -7.598 1.184 26.657 1.00 97.56 121 CYS A C 1
ATOM 908 O O . CYS A 1 121 ? -7.027 1.686 27.636 1.00 97.56 121 CYS A O 1
ATOM 910 N N . GLU A 1 122 ? -7.031 1.047 25.468 1.00 97.50 122 GLU A N 1
ATOM 911 C CA . GLU A 1 122 ? -5.646 1.390 25.171 1.00 97.50 122 GLU A CA 1
ATOM 912 C C . GLU A 1 122 ? -5.528 2.104 23.831 1.00 97.50 122 GLU A C 1
ATOM 914 O O . GLU A 1 122 ? -6.393 1.993 22.966 1.00 97.50 122 GLU A O 1
ATOM 919 N N . GLU A 1 123 ? -4.470 2.890 23.701 1.00 97.69 123 GLU A N 1
ATOM 920 C CA . GLU A 1 123 ? -4.143 3.580 22.464 1.00 97.69 123 GLU A CA 1
ATOM 921 C C . GLU A 1 123 ? -3.597 2.555 21.463 1.00 97.69 123 GLU A C 1
ATOM 923 O O . GLU A 1 123 ? -2.591 1.902 21.742 1.00 97.69 123 GLU A O 1
ATOM 928 N N . ALA A 1 124 ? -4.279 2.400 20.329 1.00 97.25 124 ALA A N 1
ATOM 929 C CA . ALA A 1 124 ? -3.832 1.568 19.212 1.00 97.25 124 ALA A CA 1
ATOM 930 C C . ALA A 1 124 ? -2.949 2.377 18.251 1.00 97.25 124 ALA A C 1
ATOM 932 O O . ALA A 1 124 ? -1.947 1.873 17.748 1.00 97.25 124 ALA A O 1
ATOM 933 N N . LEU A 1 125 ? -3.288 3.655 18.047 1.00 96.75 125 LEU A N 1
ATOM 934 C CA . LEU A 1 125 ? -2.491 4.608 17.281 1.00 96.75 125 LEU A CA 1
ATOM 935 C C . LEU A 1 125 ? -2.473 5.963 18.005 1.00 96.75 125 LEU A C 1
ATOM 937 O O . LEU A 1 125 ? -3.555 6.449 18.352 1.00 96.75 125 LEU A O 1
ATOM 941 N N . PRO A 1 126 ? -1.293 6.584 18.215 1.00 95.56 126 PRO A N 1
ATOM 942 C CA . PRO A 1 126 ? -1.191 7.909 18.827 1.00 95.56 126 PRO A CA 1
ATOM 943 C C . PRO A 1 126 ? -1.884 8.993 17.995 1.00 95.56 126 PRO A C 1
ATOM 945 O O . PRO A 1 126 ? -2.350 8.743 16.886 1.00 95.56 126 PRO A O 1
ATOM 948 N N . GLU A 1 127 ? -1.952 10.208 18.549 1.00 94.06 127 GLU A N 1
ATOM 949 C CA . GLU A 1 127 ? -2.479 11.380 17.841 1.00 94.06 127 GLU A CA 1
ATOM 950 C C . GLU A 1 127 ? -1.715 11.641 16.535 1.00 94.06 127 GLU A C 1
ATOM 952 O O . GLU A 1 127 ? -0.514 11.916 16.553 1.00 94.06 127 GLU A O 1
ATOM 957 N N . GLU A 1 128 ? -2.422 11.551 15.411 1.00 94.19 128 GLU A N 1
ATOM 958 C CA . GLU A 1 128 ? -1.859 11.624 14.062 1.00 94.19 128 GLU A CA 1
ATOM 959 C C . GLU A 1 128 ? -2.796 12.390 13.123 1.00 94.19 128 GLU A C 1
ATOM 961 O O . GLU A 1 128 ? -3.994 12.501 13.389 1.00 94.19 128 GLU A O 1
ATOM 966 N N . TYR A 1 129 ? -2.248 12.914 12.022 1.00 92.06 129 TYR A N 1
ATOM 967 C CA . TYR A 1 129 ? -3.036 13.488 10.927 1.00 92.06 129 TYR A CA 1
ATOM 968 C C . TYR A 1 129 ? -3.553 12.352 10.045 1.00 92.06 129 TYR A C 1
ATOM 970 O O . TYR A 1 129 ? -2.755 11.561 9.538 1.00 92.06 129 TYR A O 1
ATOM 978 N N . VAL A 1 130 ? -4.867 12.248 9.877 1.00 93.44 130 VAL A N 1
ATOM 979 C CA . VAL A 1 130 ? -5.520 11.134 9.189 1.00 93.44 130 VAL A CA 1
ATOM 980 C C . VAL A 1 130 ? -6.485 11.623 8.123 1.00 93.44 130 VAL A C 1
ATOM 982 O O . VAL A 1 130 ? -7.019 12.730 8.198 1.00 93.44 130 VAL A O 1
ATOM 985 N N . VAL A 1 131 ? -6.696 10.774 7.125 1.00 87.69 131 VAL A N 1
ATOM 986 C CA . VAL A 1 131 ? -7.666 11.001 6.057 1.00 87.69 131 VAL A CA 1
ATOM 987 C C . VAL A 1 131 ? -9.078 10.808 6.609 1.00 87.69 131 VAL A C 1
ATOM 989 O O . VAL A 1 131 ? -9.364 9.807 7.265 1.00 87.69 131 VAL A O 1
ATOM 992 N N . TYR A 1 132 ? -9.950 11.765 6.312 1.00 86.62 132 TYR A N 1
ATOM 993 C CA . TYR A 1 132 ? -11.385 11.723 6.555 1.00 86.62 132 TYR A CA 1
ATOM 994 C C . TYR A 1 132 ? -12.103 11.718 5.203 1.00 86.62 132 TYR A C 1
ATOM 996 O O . TYR A 1 132 ? -12.139 12.728 4.499 1.00 86.62 132 TYR A O 1
ATOM 1004 N N . HIS A 1 133 ? -12.656 10.572 4.818 1.00 79.75 133 HIS A N 1
ATOM 1005 C CA . HIS A 1 133 ? -13.306 10.397 3.522 1.00 79.75 133 HIS A CA 1
ATOM 1006 C C . HIS A 1 133 ? -14.689 9.783 3.698 1.00 79.75 133 HIS A C 1
ATOM 1008 O O . HIS A 1 133 ? -14.854 8.849 4.478 1.00 79.75 133 HIS A O 1
ATOM 1014 N N . ASP A 1 134 ? -15.679 10.323 2.983 1.00 80.88 134 ASP A N 1
ATOM 1015 C CA . ASP A 1 134 ? -17.069 9.851 3.013 1.00 80.88 134 ASP A CA 1
ATOM 1016 C C . ASP A 1 134 ? -17.608 9.641 4.439 1.00 80.88 134 ASP A C 1
ATOM 1018 O O . ASP A 1 134 ? -18.161 8.595 4.785 1.00 80.88 134 ASP A O 1
ATOM 1022 N N . GLY A 1 135 ? -17.376 10.636 5.298 1.00 80.44 135 GLY A N 1
ATOM 1023 C CA . GLY A 1 135 ? -17.891 10.640 6.663 1.00 80.44 135 GLY A CA 1
ATOM 1024 C C . GLY A 1 135 ? -17.092 9.798 7.667 1.00 80.44 135 GLY A C 1
ATOM 1025 O O . GLY A 1 135 ? -17.464 9.760 8.841 1.00 80.44 135 GLY A O 1
ATOM 1026 N N . LYS A 1 136 ? -16.014 9.125 7.240 1.00 90.44 136 LYS A N 1
ATOM 1027 C CA . LYS A 1 136 ? -15.307 8.108 8.033 1.00 90.44 136 LYS A CA 1
ATOM 1028 C C . LYS A 1 136 ? -13.797 8.303 8.047 1.00 90.44 136 LYS A C 1
ATOM 1030 O O . LYS A 1 136 ? -13.207 8.853 7.118 1.00 90.44 136 LYS A O 1
ATOM 1035 N N . VAL A 1 137 ? -13.167 7.789 9.100 1.00 94.38 137 VAL A N 1
ATOM 1036 C CA . VAL A 1 137 ? -11.700 7.618 9.181 1.00 94.38 137 VAL A CA 1
ATOM 1037 C C . VAL A 1 137 ? -11.299 6.153 9.286 1.00 94.38 137 VAL A C 1
ATOM 1039 O O . VAL A 1 137 ? -10.131 5.827 9.069 1.00 94.38 137 VAL A O 1
ATOM 1042 N N . LEU A 1 138 ? -12.242 5.280 9.654 1.00 96.50 138 LEU A N 1
ATOM 1043 C CA . LEU A 1 138 ? -12.013 3.857 9.833 1.00 96.50 138 LEU A CA 1
ATOM 1044 C C . LEU A 1 138 ? -12.681 3.065 8.711 1.00 96.50 138 LEU A C 1
ATOM 1046 O O . LEU A 1 138 ? -13.876 3.210 8.447 1.00 96.50 138 LEU A O 1
ATOM 1050 N N . ASN A 1 139 ? -11.914 2.162 8.107 1.00 95.69 139 ASN A N 1
ATOM 1051 C CA . ASN A 1 139 ? -12.421 1.195 7.141 1.00 95.69 139 ASN A CA 1
ATOM 1052 C C . ASN A 1 139 ? -12.295 -0.225 7.685 1.00 95.69 139 ASN A C 1
ATOM 1054 O O . ASN A 1 139 ? -11.388 -0.543 8.454 1.00 95.69 139 ASN A O 1
ATOM 1058 N N . GLU A 1 140 ? -13.195 -1.099 7.248 1.00 95.81 140 GLU A N 1
ATOM 1059 C CA . GLU A 1 140 ? -13.123 -2.526 7.546 1.00 95.81 140 GLU A CA 1
ATOM 1060 C C . GLU A 1 140 ? -12.581 -3.290 6.347 1.00 95.81 140 GLU A C 1
ATOM 1062 O O . GLU A 1 140 ? -13.119 -3.193 5.245 1.00 95.81 140 GLU A O 1
ATOM 1067 N N . ILE A 1 141 ? -11.584 -4.135 6.588 1.00 96.25 141 ILE A N 1
ATOM 1068 C CA . ILE A 1 141 ? -11.097 -5.107 5.612 1.00 96.25 141 ILE A CA 1
ATOM 1069 C C . ILE A 1 141 ? -11.419 -6.488 6.168 1.00 96.25 141 ILE A C 1
ATOM 1071 O O . ILE A 1 141 ? -10.822 -6.947 7.142 1.00 96.25 141 ILE A O 1
ATOM 1075 N N . THR A 1 142 ? -12.413 -7.143 5.575 1.00 95.38 142 THR A N 1
ATOM 1076 C CA . THR A 1 142 ? -12.842 -8.482 5.994 1.00 95.38 142 THR A CA 1
ATOM 1077 C C . THR A 1 142 ? -12.197 -9.529 5.100 1.00 95.38 142 THR A C 1
ATOM 1079 O O . THR A 1 142 ? -12.392 -9.519 3.887 1.00 95.38 142 THR A O 1
ATOM 1082 N N . THR A 1 143 ? -11.454 -10.447 5.707 1.00 95.06 143 THR A N 1
ATOM 1083 C CA . THR A 1 143 ? -10.894 -11.627 5.044 1.00 95.06 143 THR A CA 1
ATOM 1084 C C . THR A 1 143 ? -11.746 -12.859 5.366 1.00 95.06 143 THR A C 1
ATOM 1086 O O . THR A 1 143 ? -12.840 -12.751 5.922 1.00 95.06 143 THR A O 1
ATOM 1089 N N . GLU A 1 144 ? -11.285 -14.058 4.997 1.00 91.50 144 GLU A N 1
ATOM 1090 C CA . GLU A 1 144 ? -12.044 -15.295 5.234 1.00 91.50 144 GLU A CA 1
ATOM 1091 C C . GLU A 1 144 ? -12.327 -15.551 6.727 1.00 91.50 144 GLU A C 1
ATOM 1093 O O . GLU A 1 144 ? -13.374 -16.101 7.073 1.00 91.50 144 GLU A O 1
ATOM 1098 N N . ASP A 1 145 ? -11.391 -15.191 7.608 1.00 94.94 145 ASP A N 1
ATOM 1099 C CA . ASP A 1 145 ? -11.446 -15.507 9.039 1.00 94.94 145 ASP A CA 1
ATOM 1100 C C . ASP A 1 145 ? -10.986 -14.373 9.966 1.00 94.94 145 ASP A C 1
ATOM 1102 O O . ASP A 1 145 ? -10.935 -14.577 11.179 1.00 94.94 145 ASP A O 1
ATOM 1106 N N . LYS A 1 146 ? -10.684 -13.184 9.430 1.00 96.00 146 LYS A N 1
ATOM 1107 C CA . LYS A 1 146 ? -10.317 -12.004 10.220 1.00 96.00 146 LYS A CA 1
ATOM 1108 C C . LYS A 1 146 ? -10.984 -10.736 9.706 1.00 96.00 146 LYS A C 1
ATOM 1110 O O . LYS A 1 146 ? -11.351 -10.621 8.539 1.00 96.00 146 LYS A O 1
ATOM 1115 N N . ILE A 1 147 ? -11.106 -9.766 10.604 1.00 97.44 147 ILE A N 1
ATOM 1116 C CA . ILE A 1 147 ? -11.512 -8.400 10.287 1.00 97.44 147 ILE A CA 1
ATOM 1117 C C . ILE A 1 147 ? -10.373 -7.487 10.728 1.00 97.44 147 ILE A C 1
ATOM 1119 O O . ILE A 1 147 ? -9.967 -7.515 11.892 1.00 97.44 147 ILE A O 1
ATOM 1123 N N . PHE A 1 148 ? -9.872 -6.689 9.794 1.00 98.31 148 PHE A N 1
ATOM 1124 C CA . PHE A 1 148 ? -8.910 -5.632 10.056 1.00 98.31 148 PHE A CA 1
ATOM 1125 C C . PHE A 1 148 ? -9.629 -4.283 10.055 1.00 98.31 148 PHE A C 1
ATOM 1127 O O . PHE A 1 148 ? -10.545 -4.061 9.261 1.00 98.31 148 PHE A O 1
ATOM 1134 N N . VAL A 1 149 ? -9.198 -3.387 10.935 1.00 98.25 149 VAL A N 1
ATOM 1135 C CA . VAL A 1 149 ? -9.567 -1.975 10.931 1.00 98.25 149 VAL A CA 1
ATOM 1136 C C . VAL A 1 149 ? -8.405 -1.188 10.356 1.00 98.25 149 VAL A C 1
ATOM 1138 O O . VAL A 1 149 ? -7.303 -1.205 10.903 1.00 98.25 149 VAL A O 1
ATOM 1141 N N . GLU A 1 150 ? -8.656 -0.518 9.244 1.00 98.00 150 GLU A N 1
ATOM 1142 C CA . GLU A 1 150 ? -7.714 0.382 8.602 1.00 98.00 150 GLU A CA 1
ATOM 1143 C C . GLU A 1 150 ? -7.965 1.820 9.055 1.00 98.00 150 GLU A C 1
ATOM 1145 O O . GLU A 1 150 ? -9.106 2.276 9.123 1.00 98.00 150 GLU A O 1
ATOM 1150 N N . ILE A 1 151 ? -6.874 2.542 9.298 1.00 97.69 151 ILE A N 1
ATOM 1151 C CA . ILE A 1 151 ? -6.837 3.999 9.393 1.00 97.69 151 ILE A CA 1
ATOM 1152 C C . ILE A 1 151 ? -5.694 4.533 8.525 1.00 97.69 151 ILE A C 1
ATOM 1154 O O . ILE A 1 151 ? -4.603 3.962 8.490 1.00 97.69 151 ILE A O 1
ATOM 1158 N N . ASN A 1 152 ? -5.928 5.638 7.822 1.00 96.81 152 ASN A N 1
ATOM 1159 C CA . ASN A 1 152 ? -4.977 6.190 6.860 1.00 96.81 152 ASN A CA 1
ATOM 1160 C C . ASN A 1 152 ? -4.335 7.466 7.405 1.00 96.81 152 ASN A C 1
ATOM 1162 O O . ASN A 1 152 ? -5.011 8.483 7.540 1.00 96.81 152 ASN A O 1
ATOM 1166 N N . LYS A 1 153 ? -3.028 7.439 7.693 1.00 95.19 153 LYS A N 1
ATOM 1167 C CA . LYS A 1 153 ? -2.272 8.654 8.028 1.00 95.19 153 LYS A CA 1
ATOM 1168 C C . LYS A 1 153 ? -2.022 9.471 6.777 1.00 95.19 153 LYS A C 1
ATOM 1170 O O . LYS A 1 153 ? -1.558 8.920 5.779 1.00 95.19 153 LYS A O 1
ATOM 1175 N N . ASN A 1 154 ? -2.256 10.774 6.851 1.00 92.25 154 ASN A N 1
ATOM 1176 C CA . ASN A 1 154 ? -1.989 11.669 5.740 1.00 92.25 154 ASN A CA 1
ATOM 1177 C C . ASN A 1 154 ? -0.583 12.278 5.822 1.00 92.25 154 ASN A C 1
ATOM 1179 O O . ASN A 1 154 ? -0.158 12.802 6.853 1.00 92.25 154 ASN A O 1
ATOM 1183 N N . TYR A 1 155 ? 0.127 12.240 4.700 1.00 89.31 155 TYR A N 1
ATOM 1184 C CA . TYR A 1 155 ? 1.391 12.927 4.471 1.00 89.31 155 TYR A CA 1
ATOM 1185 C C . TYR A 1 155 ? 1.249 13.851 3.262 1.00 89.31 155 TYR A C 1
ATOM 1187 O O . TYR A 1 155 ? 0.350 13.712 2.443 1.00 89.31 155 TYR A O 1
ATOM 1195 N N . THR A 1 156 ? 2.200 14.771 3.091 1.00 85.50 156 THR A N 1
ATOM 1196 C CA . THR A 1 156 ? 2.146 15.808 2.044 1.00 85.50 156 THR A CA 1
ATOM 1197 C C . THR A 1 156 ? 1.890 15.279 0.627 1.00 85.50 156 THR A C 1
ATOM 1199 O O . THR A 1 156 ? 1.334 16.004 -0.191 1.00 85.50 156 THR A O 1
ATOM 1202 N N . THR A 1 157 ? 2.322 14.058 0.309 1.00 84.94 157 THR A N 1
ATOM 1203 C CA . THR A 1 157 ? 2.217 13.485 -1.044 1.00 84.94 157 THR A CA 1
ATOM 1204 C C . THR A 1 157 ? 1.652 12.065 -1.082 1.00 84.94 157 THR A C 1
ATOM 1206 O O . THR A 1 157 ? 1.656 11.428 -2.136 1.00 84.94 157 THR A O 1
ATOM 1209 N N . SER A 1 158 ? 1.190 11.532 0.050 1.00 89.25 158 SER A N 1
ATOM 1210 C CA . SER A 1 158 ? 0.609 10.186 0.115 1.00 89.25 158 SER A CA 1
ATOM 1211 C C . SER A 1 158 ? -0.177 9.978 1.400 1.00 89.25 158 SER A C 1
ATOM 1213 O O . SER A 1 158 ? 0.093 10.629 2.404 1.00 89.25 158 SER A O 1
ATOM 1215 N N . ALA A 1 159 ? -1.093 9.016 1.376 1.00 92.44 159 ALA A N 1
ATOM 1216 C CA . ALA A 1 159 ? -1.628 8.413 2.583 1.00 92.44 159 ALA A CA 1
ATOM 1217 C C . ALA A 1 159 ? -0.902 7.088 2.858 1.00 92.44 159 ALA A C 1
ATOM 1219 O O . ALA A 1 159 ? -0.488 6.396 1.926 1.00 92.44 159 ALA A O 1
ATOM 1220 N N . VAL A 1 160 ? -0.739 6.739 4.131 1.00 96.00 160 VAL A N 1
ATOM 1221 C CA . VAL A 1 160 ? -0.162 5.460 4.559 1.00 96.00 160 VAL A CA 1
ATOM 1222 C C . VAL A 1 160 ? -1.146 4.758 5.477 1.00 96.00 160 VAL A C 1
ATOM 1224 O O . VAL A 1 160 ? -1.582 5.320 6.484 1.00 96.00 160 VAL A O 1
ATOM 1227 N N . SER A 1 161 ? -1.463 3.518 5.136 1.00 97.44 161 SER A N 1
ATOM 1228 C CA . SER A 1 161 ? -2.454 2.711 5.829 1.00 97.44 161 SER A CA 1
ATOM 1229 C C . SER A 1 161 ? -1.838 2.005 7.034 1.00 97.44 161 SER A C 1
ATOM 1231 O O . SER A 1 161 ? -0.745 1.431 6.973 1.00 97.44 161 SER A O 1
ATOM 1233 N N . TYR A 1 162 ? -2.561 2.042 8.147 1.00 98.19 162 TYR A N 1
ATOM 1234 C CA . TYR A 1 162 ? -2.274 1.296 9.365 1.00 98.19 162 TYR A CA 1
ATOM 1235 C C . TYR A 1 162 ? -3.446 0.364 9.627 1.00 98.19 162 TYR A C 1
ATOM 1237 O O . TYR A 1 162 ? -4.576 0.812 9.804 1.00 98.19 162 TYR A O 1
ATOM 1245 N N . LEU A 1 163 ? -3.168 -0.935 9.611 1.00 98.50 163 LEU A N 1
ATOM 1246 C CA . LEU A 1 163 ? -4.153 -1.993 9.757 1.00 98.50 163 LEU A CA 1
ATOM 1247 C C . LEU A 1 163 ? -3.992 -2.643 11.131 1.00 98.50 163 LEU A C 1
ATOM 1249 O O . LEU A 1 163 ? -2.909 -3.104 11.506 1.00 98.50 163 LEU A O 1
ATOM 1253 N N . PHE A 1 164 ? -5.092 -2.715 11.865 1.00 98.56 164 PHE A N 1
ATOM 1254 C CA . PHE A 1 164 ? -5.170 -3.336 13.179 1.00 98.56 164 PHE A CA 1
ATOM 1255 C C . PHE A 1 164 ? -6.142 -4.507 13.153 1.00 98.56 164 PHE A C 1
ATOM 1257 O O . PHE A 1 164 ? -7.142 -4.471 12.446 1.00 98.56 164 PHE A O 1
ATOM 1264 N N . TYR A 1 165 ? -5.880 -5.546 13.933 1.00 97.94 165 TYR A N 1
ATOM 1265 C CA . TYR A 1 165 ? -6.796 -6.669 14.127 1.00 97.94 165 TYR A CA 1
ATOM 1266 C C . TYR A 1 165 ? -6.780 -7.108 15.588 1.00 97.94 165 TYR A C 1
ATOM 1268 O O . TYR A 1 165 ? -5.926 -6.685 16.365 1.00 97.94 165 TYR A O 1
ATOM 1276 N N . VAL A 1 166 ? -7.724 -7.963 15.977 1.00 97.56 166 VAL A N 1
ATOM 1277 C CA . VAL A 1 166 ? -7.772 -8.520 17.333 1.00 97.56 166 VAL A CA 1
ATOM 1278 C C . VAL A 1 166 ? -7.400 -9.994 17.284 1.00 97.56 166 VAL A C 1
ATOM 1280 O O . VAL A 1 166 ? -7.987 -10.763 16.527 1.00 97.56 166 VAL A O 1
ATOM 1283 N N . ASP A 1 167 ? -6.440 -10.398 18.110 1.00 94.50 167 ASP A N 1
ATOM 1284 C CA . ASP A 1 167 ? -6.099 -11.806 18.323 1.00 94.50 167 ASP A CA 1
ATOM 1285 C C . ASP A 1 167 ? -5.939 -12.080 19.819 1.00 94.50 167 ASP A C 1
ATOM 1287 O O . ASP A 1 167 ? -5.281 -11.332 20.543 1.00 94.50 167 ASP A O 1
ATOM 1291 N N . GLY A 1 168 ? -6.613 -13.119 20.312 1.00 91.06 168 GLY A N 1
ATOM 1292 C CA . GLY A 1 168 ? -6.630 -13.455 21.739 1.00 91.06 168 GLY A CA 1
ATOM 1293 C C . GLY A 1 168 ? -7.119 -12.329 22.667 1.00 91.06 168 GLY A C 1
ATOM 1294 O O . GLY A 1 168 ? -6.718 -12.292 23.830 1.00 91.06 168 GLY A O 1
ATOM 1295 N N . GLY A 1 169 ? -7.953 -11.406 22.170 1.00 91.81 169 GLY A N 1
ATOM 1296 C CA . GLY A 1 169 ? -8.436 -10.237 22.921 1.00 91.81 169 GLY A CA 1
ATOM 1297 C C . GLY A 1 169 ? -7.398 -9.118 23.100 1.00 91.81 169 GLY A C 1
ATOM 1298 O O . GLY A 1 169 ? -7.556 -8.259 23.976 1.00 91.81 169 GLY A O 1
ATOM 1299 N N . GLU A 1 170 ? -6.314 -9.144 22.323 1.00 95.50 170 GLU A N 1
ATOM 1300 C CA . GLU A 1 170 ? -5.297 -8.093 22.232 1.00 95.50 170 GLU A CA 1
ATOM 1301 C C . GLU A 1 170 ? -5.397 -7.391 20.873 1.00 95.50 170 GLU A C 1
ATOM 1303 O O . GLU A 1 170 ? -5.586 -8.057 19.852 1.00 95.50 170 GLU A O 1
ATOM 1308 N N . CYS A 1 171 ? -5.205 -6.070 20.848 1.00 97.50 171 CYS A N 1
ATOM 1309 C CA . CYS A 1 171 ? -5.003 -5.340 19.601 1.00 97.50 171 CYS A CA 1
ATOM 1310 C C . CYS A 1 171 ? -3.625 -5.679 19.023 1.00 97.50 171 CYS A C 1
ATOM 1312 O O . CYS A 1 171 ? -2.608 -5.580 19.711 1.00 97.50 171 CYS A O 1
ATOM 1314 N N . GLN A 1 172 ? -3.592 -6.068 17.754 1.00 98.00 172 GLN A N 1
ATOM 1315 C CA . GLN A 1 172 ? -2.387 -6.347 16.985 1.00 98.00 172 GLN A CA 1
ATOM 1316 C C . GLN A 1 172 ? -2.312 -5.397 15.795 1.00 98.00 172 GLN A C 1
ATOM 1318 O O . GLN A 1 172 ? -3.332 -5.036 15.212 1.00 98.00 172 GLN A O 1
ATOM 1323 N N . GLU A 1 173 ? -1.098 -5.019 15.416 1.00 98.12 173 GLU A N 1
ATOM 1324 C CA . GLU A 1 173 ? -0.831 -4.273 14.189 1.00 98.12 173 GLU A CA 1
ATOM 1325 C C . GLU A 1 173 ? -0.359 -5.252 13.106 1.00 98.12 173 GLU A C 1
ATOM 1327 O O . GLU A 1 173 ? 0.485 -6.115 13.361 1.00 98.12 173 GLU A O 1
ATOM 1332 N N . SER A 1 174 ? -0.921 -5.136 11.904 1.00 98.06 174 SER A N 1
ATOM 1333 C CA . SER A 1 174 ? -0.562 -5.977 10.763 1.00 98.06 174 SER A CA 1
ATOM 1334 C C . SER A 1 174 ? 0.880 -5.754 10.303 1.00 98.06 174 SER A C 1
ATOM 1336 O O . SER A 1 174 ? 1.434 -4.651 10.364 1.00 98.06 174 SER A O 1
ATOM 1338 N N . ILE A 1 175 ? 1.494 -6.801 9.749 1.00 96.44 175 ILE A N 1
ATOM 1339 C CA . ILE A 1 175 ? 2.812 -6.713 9.123 1.00 96.44 175 ILE A CA 1
ATOM 1340 C C . ILE A 1 175 ? 2.852 -5.725 7.949 1.00 96.44 175 ILE A C 1
ATOM 1342 O O . ILE A 1 175 ? 3.931 -5.208 7.662 1.00 96.44 175 ILE A O 1
ATOM 1346 N N . VAL A 1 176 ? 1.721 -5.402 7.313 1.00 96.88 176 VAL A N 1
ATOM 1347 C CA . VAL A 1 176 ? 1.675 -4.419 6.216 1.00 96.88 176 VAL A CA 1
ATOM 1348 C C . VAL A 1 176 ? 1.446 -2.979 6.670 1.00 96.88 176 VAL A C 1
ATOM 1350 O O . VAL A 1 176 ? 1.631 -2.054 5.880 1.00 96.88 176 VAL A O 1
ATOM 1353 N N . SER A 1 177 ? 1.120 -2.762 7.946 1.00 97.00 177 SER A N 1
ATOM 1354 C CA . SER A 1 177 ? 0.919 -1.420 8.489 1.00 97.00 177 SER A CA 1
ATOM 1355 C C . SER A 1 177 ? 2.164 -0.558 8.334 1.00 97.00 177 SER A C 1
ATOM 1357 O O . SER A 1 177 ? 3.293 -1.006 8.591 1.00 97.00 177 SER A O 1
ATOM 1359 N N . GLY A 1 178 ? 1.940 0.686 7.910 1.00 95.25 178 GLY A N 1
ATOM 1360 C CA . GLY A 1 178 ? 2.984 1.688 7.746 1.00 95.25 178 GLY A CA 1
ATOM 1361 C C . GLY A 1 178 ? 3.839 1.532 6.487 1.00 95.25 178 GLY A C 1
ATOM 1362 O O . GLY A 1 178 ? 4.778 2.307 6.327 1.00 95.25 178 GLY A O 1
ATOM 1363 N N . LEU A 1 179 ? 3.566 0.553 5.613 1.00 94.94 179 LEU A N 1
ATOM 1364 C CA . LEU A 1 179 ? 4.337 0.376 4.377 1.00 94.94 179 LEU A CA 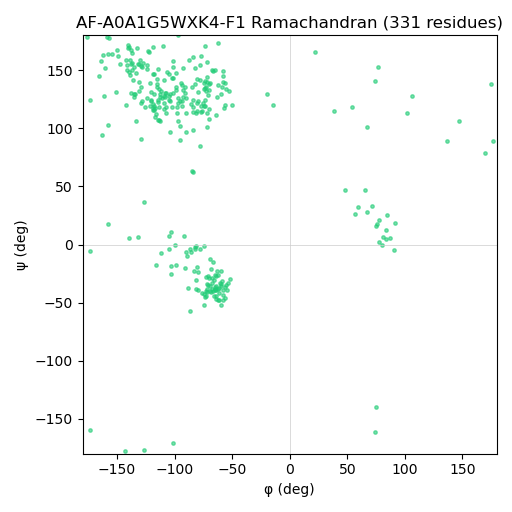1
ATOM 1365 C C . LEU A 1 179 ? 3.984 1.443 3.334 1.00 94.94 179 LEU A C 1
ATOM 1367 O O . LEU A 1 179 ? 4.866 2.140 2.847 1.00 94.94 179 LEU A O 1
ATOM 1371 N N . GLY A 1 180 ? 2.697 1.607 3.035 1.00 95.81 180 GLY A N 1
ATOM 1372 C CA . GLY A 1 180 ? 2.184 2.532 2.024 1.00 95.81 180 GLY A CA 1
ATOM 1373 C C . GLY A 1 180 ? 0.658 2.582 2.061 1.00 95.81 180 GLY A C 1
ATOM 1374 O O . GLY A 1 180 ? 0.062 2.214 3.073 1.00 95.81 180 GLY A O 1
ATOM 1375 N N . SER A 1 181 ? 0.021 3.023 0.978 1.00 96.19 181 SER A N 1
ATOM 1376 C CA . SER A 1 181 ? -1.445 3.024 0.872 1.00 96.19 181 SER A CA 1
ATOM 1377 C C . SER A 1 181 ? -1.941 1.633 0.482 1.00 96.19 181 SER A C 1
ATOM 1379 O O . SER A 1 181 ? -1.650 1.165 -0.617 1.00 96.19 181 SER A O 1
ATOM 1381 N N . PHE A 1 182 ? -2.652 0.971 1.388 1.00 97.12 182 PHE A N 1
ATOM 1382 C CA . PHE A 1 182 ? -3.263 -0.338 1.193 1.00 97.12 182 PHE A CA 1
ATOM 1383 C C . PHE A 1 182 ? -4.606 -0.196 0.467 1.00 97.12 182 PHE A C 1
ATOM 1385 O O . PHE A 1 182 ? -5.374 0.717 0.756 1.00 97.12 182 PHE A O 1
ATOM 1392 N N . TYR A 1 183 ? -4.889 -1.074 -0.496 1.00 95.69 183 TYR A N 1
ATOM 1393 C CA . TYR A 1 183 ? -6.173 -1.099 -1.200 1.00 95.69 183 TYR A CA 1
ATOM 1394 C C . TYR A 1 183 ? -6.407 -2.429 -1.931 1.00 95.69 183 TYR A C 1
ATOM 1396 O O . TYR A 1 183 ? -5.472 -3.189 -2.186 1.00 95.69 183 TYR A O 1
ATOM 1404 N N . GLU A 1 184 ? -7.660 -2.695 -2.300 1.00 95.19 184 GLU A N 1
ATOM 1405 C CA . GLU A 1 184 ? -8.053 -3.807 -3.175 1.00 95.19 184 GLU A CA 1
ATOM 1406 C C . GLU A 1 184 ? -8.199 -3.286 -4.624 1.00 95.19 184 GLU A C 1
ATOM 1408 O O . GLU A 1 184 ? -9.128 -2.525 -4.912 1.00 95.19 184 GLU A O 1
ATOM 1413 N N . PRO A 1 185 ? -7.257 -3.591 -5.534 1.00 92.38 185 PRO A N 1
ATOM 1414 C CA . PRO A 1 185 ? -7.334 -3.200 -6.944 1.00 92.38 185 PRO A CA 1
ATOM 1415 C C . PRO A 1 185 ? -8.392 -3.998 -7.726 1.00 92.38 185 PRO A C 1
ATOM 1417 O O . PRO A 1 185 ? -8.707 -5.134 -7.401 1.00 92.38 185 PRO A O 1
ATOM 1420 N N . ASP A 1 186 ? -8.872 -3.447 -8.843 1.00 90.44 186 ASP A N 1
ATOM 1421 C CA . ASP A 1 186 ? -9.808 -4.127 -9.756 1.00 90.44 186 ASP A CA 1
ATOM 1422 C C . ASP A 1 186 ? -9.123 -4.945 -10.872 1.00 90.44 186 ASP A C 1
ATOM 1424 O O . ASP A 1 186 ? -9.789 -5.635 -11.649 1.00 90.44 186 ASP A O 1
ATOM 1428 N N . TYR A 1 187 ? -7.794 -4.855 -10.978 1.00 87.44 187 TYR A N 1
ATOM 1429 C CA . TYR A 1 187 ? -6.999 -5.415 -12.076 1.00 87.44 187 TYR A CA 1
ATOM 1430 C C . TYR A 1 187 ? -6.098 -6.586 -11.671 1.00 87.44 187 TYR A C 1
ATOM 1432 O O . TYR A 1 187 ? -5.490 -7.210 -12.541 1.00 87.44 187 TYR A O 1
ATOM 1440 N N . VAL A 1 188 ? -6.005 -6.885 -10.377 1.00 88.06 188 VAL A N 1
ATOM 1441 C CA . VAL A 1 188 ? -5.403 -8.111 -9.850 1.00 88.06 188 VAL A CA 1
ATOM 1442 C C . VAL A 1 188 ? -6.306 -8.669 -8.765 1.00 88.06 188 VAL A C 1
ATOM 1444 O O . VAL A 1 188 ? -7.027 -7.926 -8.109 1.00 88.06 188 VAL A O 1
ATOM 1447 N N . ASP A 1 189 ? -6.251 -9.982 -8.585 1.00 86.19 189 ASP A N 1
ATOM 1448 C CA . ASP A 1 189 ? -6.825 -10.616 -7.404 1.00 86.19 189 ASP A CA 1
ATOM 1449 C C . ASP A 1 189 ? -6.006 -10.195 -6.159 1.00 86.19 189 ASP A C 1
ATOM 1451 O O . ASP A 1 189 ? -4.794 -9.984 -6.272 1.00 86.19 189 ASP A O 1
ATOM 1455 N N . ASP A 1 190 ? -6.649 -10.129 -4.991 1.00 94.69 190 ASP A N 1
ATOM 1456 C CA . ASP A 1 190 ? -6.069 -9.757 -3.688 1.00 94.69 190 ASP A CA 1
ATOM 1457 C C . ASP A 1 190 ? -5.780 -8.251 -3.509 1.00 94.69 190 ASP A C 1
ATOM 1459 O O . ASP A 1 190 ? -6.612 -7.416 -3.845 1.00 94.69 190 ASP A O 1
ATOM 1463 N N . TYR A 1 191 ? -4.655 -7.886 -2.887 1.00 96.75 191 TYR A N 1
ATOM 1464 C CA . TYR A 1 191 ? -4.425 -6.553 -2.335 1.00 96.75 191 TYR A CA 1
ATOM 1465 C C . TYR A 1 191 ? -3.163 -5.915 -2.907 1.00 96.75 191 TYR A C 1
ATOM 1467 O O . TYR A 1 191 ? -2.203 -6.592 -3.287 1.00 96.75 191 TYR A O 1
ATOM 1475 N N . CYS A 1 192 ? -3.132 -4.589 -2.902 1.00 97.12 192 CYS A N 1
ATOM 1476 C CA . CYS A 1 192 ? -1.964 -3.802 -3.254 1.00 97.12 192 CYS A CA 1
ATOM 1477 C C . CYS A 1 192 ? -1.573 -2.853 -2.126 1.00 97.12 192 CYS A C 1
ATOM 1479 O O . CYS A 1 192 ? -2.410 -2.354 -1.378 1.00 97.12 192 CYS A O 1
ATOM 1481 N N . ILE A 1 193 ? -0.277 -2.556 -2.068 1.00 97.19 193 ILE A N 1
ATOM 1482 C CA . ILE A 1 193 ? 0.266 -1.420 -1.332 1.00 97.19 193 ILE A CA 1
ATOM 1483 C C . ILE A 1 193 ? 0.930 -0.489 -2.338 1.00 97.19 193 ILE A C 1
ATOM 1485 O O . ILE A 1 193 ? 1.898 -0.870 -3.000 1.00 97.19 193 ILE A O 1
ATOM 1489 N N . SER A 1 194 ? 0.413 0.732 -2.451 1.00 96.00 194 SER A N 1
ATOM 1490 C CA . SER A 1 194 ? 1.030 1.798 -3.234 1.00 96.00 194 SER A CA 1
ATOM 1491 C C . SER A 1 194 ? 2.103 2.505 -2.408 1.00 96.00 194 SER A C 1
ATOM 1493 O O . SER A 1 194 ? 1.830 3.094 -1.358 1.00 96.00 194 SER A O 1
ATOM 1495 N N . MET A 1 195 ? 3.338 2.435 -2.894 1.00 95.38 195 MET A N 1
ATOM 1496 C CA . MET A 1 195 ? 4.520 3.025 -2.283 1.00 95.38 195 MET A CA 1
ATOM 1497 C C . MET A 1 195 ? 4.840 4.366 -2.927 1.00 95.38 195 MET A C 1
ATOM 1499 O O . MET A 1 195 ? 5.188 4.431 -4.108 1.00 95.38 195 MET A O 1
ATOM 1503 N N . SER A 1 196 ? 4.794 5.421 -2.118 1.00 94.12 196 SER A N 1
ATOM 1504 C CA . SER A 1 196 ? 5.267 6.751 -2.496 1.00 94.12 196 SER A CA 1
ATOM 1505 C C . SER A 1 196 ? 6.791 6.827 -2.375 1.00 94.12 196 SER A C 1
ATOM 1507 O O . SER A 1 196 ? 7.337 6.625 -1.289 1.00 94.12 196 SER A O 1
ATOM 1509 N N . ALA A 1 197 ? 7.479 7.176 -3.463 1.00 94.31 197 ALA A N 1
ATOM 1510 C CA . ALA A 1 197 ? 8.930 7.349 -3.469 1.00 94.31 197 ALA A CA 1
ATOM 1511 C C . ALA A 1 197 ? 9.369 8.530 -4.341 1.00 94.31 197 ALA A C 1
ATOM 1513 O O . ALA A 1 197 ? 8.695 8.913 -5.295 1.00 94.31 197 ALA A O 1
ATOM 1514 N N . TYR A 1 198 ? 10.530 9.098 -4.017 1.00 94.69 198 TYR A N 1
ATOM 1515 C CA . TYR A 1 198 ? 11.220 10.050 -4.882 1.00 94.69 198 TYR A CA 1
ATOM 1516 C C . TYR A 1 198 ? 12.387 9.334 -5.543 1.00 94.69 198 TYR A C 1
ATOM 1518 O O . TYR A 1 198 ? 13.420 9.161 -4.907 1.00 94.69 198 TYR A O 1
ATOM 1526 N N . ASP A 1 199 ? 12.189 8.861 -6.769 1.00 96.81 199 ASP A N 1
ATOM 1527 C CA . ASP A 1 199 ? 13.138 8.001 -7.490 1.00 96.81 199 ASP A CA 1
ATOM 1528 C C . ASP A 1 199 ? 12.955 8.044 -9.020 1.00 96.81 199 ASP A C 1
ATOM 1530 O O . ASP A 1 199 ? 13.424 7.157 -9.731 1.00 96.81 199 ASP A O 1
ATOM 1534 N N . VAL A 1 200 ? 12.273 9.066 -9.544 1.00 97.75 200 VAL A N 1
ATOM 1535 C CA . VAL A 1 200 ? 12.056 9.217 -10.993 1.00 97.75 200 VAL A CA 1
ATOM 1536 C C . VAL A 1 200 ? 13.278 9.835 -11.670 1.00 97.75 200 VAL A C 1
ATOM 1538 O O . VAL A 1 200 ? 13.643 9.439 -12.771 1.00 97.75 200 VAL A O 1
ATOM 1541 N N . TYR A 1 201 ? 13.933 10.799 -11.023 1.00 97.88 201 TYR A N 1
ATOM 1542 C CA . TYR A 1 201 ? 15.077 11.515 -11.577 1.00 97.88 201 TYR A CA 1
ATOM 1543 C C . TYR A 1 201 ? 16.237 11.557 -10.593 1.00 97.88 201 TYR A C 1
ATOM 1545 O O . TYR A 1 201 ? 16.068 11.965 -9.445 1.00 97.88 201 TYR A O 1
ATOM 1553 N N . PHE A 1 202 ? 17.429 11.233 -11.082 1.00 98.00 202 PHE A N 1
ATOM 1554 C CA . PHE A 1 202 ? 18.688 11.373 -10.358 1.00 98.00 202 PHE A CA 1
ATOM 1555 C C . PHE A 1 202 ? 19.575 12.355 -11.116 1.00 98.00 202 PHE A C 1
ATOM 1557 O O . PHE A 1 202 ? 19.973 12.085 -12.250 1.00 98.00 202 PHE A O 1
ATOM 1564 N N . GLU A 1 203 ? 19.881 13.492 -10.499 1.00 97.56 203 GLU A N 1
ATOM 1565 C CA . GLU A 1 203 ? 20.753 14.515 -11.075 1.00 97.56 203 GLU A CA 1
ATOM 1566 C C . GLU A 1 203 ? 22.095 14.551 -10.338 1.00 97.56 203 GLU A C 1
ATOM 1568 O O . GLU A 1 203 ? 22.140 14.756 -9.124 1.00 97.56 203 GLU A O 1
ATOM 1573 N N . TYR A 1 204 ? 23.196 14.341 -11.058 1.00 97.50 204 TYR A N 1
ATOM 1574 C CA . TYR A 1 204 ? 24.540 14.249 -10.480 1.00 97.50 204 TYR A CA 1
ATOM 1575 C C . TYR A 1 204 ? 25.630 14.721 -11.451 1.00 97.50 204 TYR A C 1
ATOM 1577 O O . TYR A 1 204 ? 25.403 14.904 -12.643 1.00 97.50 204 TYR A O 1
ATOM 1585 N N . GLU A 1 205 ? 26.846 14.930 -10.949 1.00 96.62 205 GLU A N 1
ATOM 1586 C CA . GLU A 1 205 ? 28.034 15.138 -11.789 1.00 96.62 205 GLU A CA 1
ATOM 1587 C C . GLU A 1 205 ? 28.738 13.800 -12.046 1.00 96.62 205 GLU A C 1
ATOM 1589 O O . GLU A 1 205 ? 28.700 12.905 -11.207 1.00 96.62 205 GLU A O 1
ATOM 1594 N N . GLU A 1 206 ? 29.435 13.672 -13.176 1.00 93.44 206 GLU A N 1
ATOM 1595 C CA . GLU A 1 206 ? 30.181 12.456 -13.537 1.00 93.44 206 GLU A CA 1
ATOM 1596 C C . GLU A 1 206 ? 31.109 11.978 -12.398 1.00 93.44 206 GLU A C 1
ATOM 1598 O O . GLU A 1 206 ? 32.011 12.709 -11.974 1.00 93.44 206 GLU A O 1
ATOM 1603 N N . GLY A 1 207 ? 30.892 10.749 -11.910 1.00 94.12 207 GLY A N 1
ATOM 1604 C CA . GLY A 1 207 ? 31.634 10.165 -10.787 1.00 94.12 207 GLY A CA 1
ATOM 1605 C C . GLY A 1 207 ? 31.130 10.553 -9.390 1.00 94.12 207 GLY A C 1
ATOM 1606 O O . GLY A 1 207 ? 31.857 10.338 -8.416 1.00 94.12 207 GLY A O 1
ATOM 1607 N N . LYS A 1 208 ? 29.942 11.163 -9.283 1.00 95.81 208 LYS A N 1
ATOM 1608 C CA . LYS A 1 208 ? 29.264 11.525 -8.024 1.00 95.81 208 LYS A CA 1
ATOM 1609 C C . LYS A 1 208 ? 27.834 10.984 -7.944 1.00 95.81 208 LYS A C 1
ATOM 1611 O O . LYS A 1 208 ? 26.943 11.644 -7.419 1.00 95.81 208 LYS A O 1
ATOM 1616 N N . GLU A 1 209 ? 27.612 9.790 -8.473 1.00 94.94 209 GLU A N 1
ATOM 1617 C CA . GLU A 1 209 ? 26.310 9.120 -8.505 1.00 94.94 209 GLU A CA 1
ATOM 1618 C C . GLU A 1 209 ? 25.691 9.000 -7.098 1.00 94.94 209 GLU A C 1
ATOM 1620 O O . GLU A 1 209 ? 24.503 9.251 -6.918 1.00 94.94 209 GLU A O 1
ATOM 1625 N N . ASP A 1 210 ? 26.510 8.714 -6.080 1.00 94.94 210 ASP A N 1
ATOM 1626 C CA . ASP A 1 210 ? 26.074 8.571 -4.680 1.00 94.94 210 ASP A CA 1
ATOM 1627 C C . ASP A 1 210 ? 25.630 9.899 -4.026 1.00 94.94 210 ASP A C 1
ATOM 1629 O O . ASP A 1 210 ? 25.049 9.898 -2.941 1.00 94.94 210 ASP A O 1
ATOM 1633 N N . GLU A 1 211 ? 25.920 11.041 -4.658 1.00 95.62 211 GLU A N 1
ATOM 1634 C CA . GLU A 1 211 ? 25.517 12.380 -4.204 1.00 95.62 211 GLU A CA 1
ATOM 1635 C C . GLU A 1 211 ? 24.325 12.927 -5.008 1.00 95.62 211 GLU A C 1
ATOM 1637 O O . GLU A 1 211 ? 24.018 14.119 -4.912 1.00 95.62 211 GLU A O 1
ATOM 1642 N N . ALA A 1 212 ? 23.673 12.085 -5.818 1.00 96.38 212 ALA A N 1
ATOM 1643 C CA . ALA A 1 212 ? 22.607 12.515 -6.706 1.00 96.38 212 ALA A CA 1
ATOM 1644 C C . ALA A 1 212 ? 21.484 13.243 -5.957 1.00 96.38 212 ALA A C 1
ATOM 1646 O O . ALA A 1 212 ? 20.969 12.785 -4.934 1.00 96.38 212 ALA A O 1
ATOM 1647 N N . MET A 1 213 ? 21.060 14.375 -6.517 1.00 96.62 213 MET A N 1
ATOM 1648 C CA . MET A 1 213 ? 19.807 15.001 -6.132 1.00 96.62 213 MET A CA 1
ATOM 1649 C C . MET A 1 213 ? 18.670 14.178 -6.729 1.00 96.62 213 MET A C 1
ATOM 1651 O O . MET A 1 213 ? 18.564 14.050 -7.950 1.00 96.62 213 MET A O 1
ATOM 1655 N N . ILE A 1 214 ? 17.822 13.635 -5.860 1.00 96.38 214 ILE A N 1
ATOM 1656 C CA . ILE A 1 214 ? 16.702 12.798 -6.276 1.00 96.38 214 ILE A CA 1
ATOM 1657 C C . ILE A 1 214 ? 15.433 13.647 -6.334 1.00 96.38 214 ILE A C 1
ATOM 1659 O O . ILE A 1 214 ? 15.094 14.341 -5.372 1.00 96.38 214 ILE A O 1
ATOM 1663 N N . THR A 1 215 ? 14.754 13.632 -7.478 1.00 94.06 215 THR A N 1
ATOM 1664 C CA . THR A 1 215 ? 13.519 14.389 -7.715 1.00 94.06 215 THR A CA 1
ATOM 1665 C C . THR A 1 215 ? 12.519 13.576 -8.532 1.00 94.06 215 THR A C 1
ATOM 1667 O O . THR A 1 215 ? 12.827 12.498 -9.034 1.00 94.06 215 THR A O 1
ATOM 1670 N N . GLY A 1 216 ? 11.301 14.104 -8.661 1.00 94.25 216 GLY A N 1
ATOM 1671 C CA . GLY A 1 216 ? 10.183 13.401 -9.281 1.00 94.25 216 GLY A CA 1
ATOM 1672 C C . GLY A 1 216 ? 9.628 12.315 -8.365 1.00 94.25 216 GLY A C 1
ATOM 1673 O O . GLY A 1 216 ? 10.356 11.663 -7.622 1.00 94.25 216 GLY A O 1
ATOM 1674 N N . HIS A 1 217 ? 8.309 12.198 -8.367 1.00 93.44 217 HIS A N 1
ATOM 1675 C CA . HIS A 1 217 ? 7.565 11.400 -7.406 1.00 93.44 217 HIS A CA 1
ATOM 1676 C C . HIS A 1 217 ? 6.876 10.249 -8.135 1.00 93.44 217 HIS A C 1
ATOM 1678 O O . HIS A 1 217 ? 6.385 10.444 -9.247 1.00 93.44 217 HIS A O 1
ATOM 1684 N N . SER A 1 218 ? 6.903 9.063 -7.535 1.00 95.31 218 SER A N 1
ATOM 1685 C CA . SER A 1 218 ? 6.293 7.845 -8.061 1.00 95.31 218 SER A CA 1
ATOM 1686 C C . SER A 1 218 ? 5.387 7.195 -7.020 1.00 95.31 218 SER A C 1
ATOM 1688 O O . SER A 1 218 ? 5.612 7.330 -5.813 1.00 95.31 218 SER A O 1
ATOM 1690 N N . TRP A 1 219 ? 4.385 6.459 -7.504 1.00 94.00 219 TRP A N 1
ATOM 1691 C CA . TRP A 1 219 ? 3.453 5.672 -6.694 1.00 94.00 219 TRP A CA 1
ATOM 1692 C C . TRP A 1 219 ? 3.391 4.256 -7.247 1.00 94.00 219 TRP A C 1
ATOM 1694 O O . TRP A 1 219 ? 2.629 3.966 -8.162 1.00 94.00 219 TRP A O 1
ATOM 1704 N N . LYS A 1 220 ? 4.250 3.381 -6.737 1.00 95.19 220 LYS A N 1
ATOM 1705 C CA . LYS A 1 220 ? 4.446 2.033 -7.282 1.00 95.19 220 LYS A CA 1
ATOM 1706 C C . LYS A 1 220 ? 3.658 1.002 -6.490 1.00 95.19 220 LYS A C 1
ATOM 1708 O O . LYS A 1 220 ? 3.729 0.996 -5.264 1.00 95.19 220 LYS A O 1
ATOM 1713 N N . ASN A 1 221 ? 2.978 0.092 -7.179 1.00 96.06 221 ASN A N 1
ATOM 1714 C CA . ASN A 1 221 ? 2.134 -0.914 -6.539 1.00 96.06 221 ASN A CA 1
ATOM 1715 C C . ASN A 1 221 ? 2.883 -2.221 -6.289 1.00 96.06 221 ASN A C 1
ATOM 1717 O O . ASN A 1 221 ? 3.376 -2.856 -7.220 1.00 96.06 221 ASN A O 1
ATOM 1721 N N . TYR A 1 222 ? 2.905 -2.644 -5.033 1.00 97.38 222 TYR A N 1
ATOM 1722 C CA . TYR A 1 222 ? 3.389 -3.952 -4.609 1.00 97.38 222 TYR A CA 1
ATOM 1723 C C . TYR A 1 222 ? 2.209 -4.826 -4.214 1.00 97.38 222 TYR A C 1
ATOM 1725 O O . TYR A 1 222 ? 1.194 -4.325 -3.740 1.00 97.38 222 TYR A O 1
ATOM 1733 N N . TYR A 1 223 ? 2.336 -6.130 -4.429 1.00 97.19 223 TYR A N 1
ATOM 1734 C CA . TYR A 1 223 ? 1.193 -7.032 -4.493 1.00 97.19 223 TYR A CA 1
ATOM 1735 C C . TYR A 1 223 ? 1.209 -7.998 -3.316 1.00 97.19 223 TYR A C 1
ATOM 1737 O O . TYR A 1 223 ? 2.216 -8.668 -3.076 1.00 97.19 223 TYR A O 1
ATOM 1745 N N . PHE A 1 224 ? 0.082 -8.107 -2.625 1.00 97.69 224 PHE A N 1
ATOM 1746 C CA . PHE A 1 224 ? -0.073 -8.857 -1.386 1.00 97.69 224 PHE A CA 1
ATOM 1747 C C . PHE A 1 224 ? -1.289 -9.772 -1.451 1.00 97.69 224 PHE A C 1
ATOM 1749 O O . PHE A 1 224 ? -2.248 -9.497 -2.161 1.00 97.69 224 PHE A O 1
ATOM 1756 N N . TYR A 1 225 ? -1.261 -10.836 -0.659 1.00 97.12 225 TYR A N 1
ATOM 1757 C CA . TYR A 1 225 ? -2.398 -11.714 -0.411 1.00 97.12 225 TYR A CA 1
ATOM 1758 C C . TYR A 1 225 ? -2.577 -11.924 1.089 1.00 97.12 225 TYR A C 1
ATOM 1760 O O . TYR A 1 225 ? -1.641 -11.748 1.873 1.00 97.12 225 TYR A O 1
ATOM 1768 N N . TYR A 1 226 ? -3.779 -12.314 1.502 1.00 97.50 226 TYR A N 1
ATOM 1769 C CA . TYR A 1 226 ? -4.018 -12.714 2.885 1.00 97.50 226 TYR A CA 1
ATOM 1770 C C . TYR A 1 226 ? -3.557 -14.164 3.109 1.00 97.50 226 TYR A C 1
ATOM 1772 O O . TYR A 1 226 ? -4.122 -15.104 2.544 1.00 97.50 226 TYR A O 1
ATOM 1780 N N . ASP A 1 227 ? -2.536 -14.366 3.946 1.00 97.38 227 ASP A N 1
ATOM 1781 C CA . ASP A 1 227 ? -2.082 -15.691 4.363 1.00 97.38 227 ASP A CA 1
ATOM 1782 C C . ASP A 1 227 ? -2.821 -16.119 5.632 1.00 97.38 227 ASP A C 1
ATOM 1784 O O . ASP A 1 227 ? -2.429 -15.816 6.761 1.00 97.38 227 ASP A O 1
ATOM 1788 N N . LYS A 1 228 ? -3.876 -16.913 5.445 1.00 96.50 228 LYS A N 1
ATOM 1789 C CA . LYS A 1 228 ? -4.668 -17.489 6.536 1.00 96.50 228 LYS A CA 1
ATOM 1790 C C . LYS A 1 228 ? -3.835 -18.255 7.570 1.00 96.50 228 LYS A C 1
ATOM 1792 O O . LYS A 1 228 ? -4.186 -18.276 8.745 1.00 96.50 228 LYS A O 1
ATOM 1797 N N . ALA A 1 229 ? -2.749 -18.916 7.161 1.00 96.50 229 ALA A N 1
ATOM 1798 C CA . ALA A 1 229 ? -1.922 -19.678 8.094 1.00 96.50 229 ALA A CA 1
ATOM 1799 C C . ALA A 1 229 ? -1.106 -18.760 9.016 1.00 96.50 229 ALA A C 1
ATOM 1801 O O . ALA A 1 229 ? -0.887 -19.106 10.178 1.00 96.50 229 ALA A O 1
ATOM 1802 N N . ALA A 1 230 ? -0.675 -17.606 8.502 1.00 95.69 230 ALA A N 1
ATOM 1803 C CA . ALA A 1 230 ? -0.052 -16.549 9.292 1.00 95.69 230 ALA A CA 1
ATOM 1804 C C . ALA A 1 230 ? -1.090 -15.693 10.041 1.00 95.69 230 ALA A C 1
ATOM 1806 O O . ALA A 1 230 ? -0.766 -15.091 11.064 1.00 95.69 230 ALA A O 1
ATOM 1807 N N . GLY A 1 231 ? -2.333 -15.658 9.551 1.00 96.06 231 GLY A N 1
ATOM 1808 C CA . GLY A 1 231 ? -3.382 -14.770 10.036 1.00 96.06 231 GLY A CA 1
ATOM 1809 C C . GLY A 1 231 ? -3.084 -13.301 9.732 1.00 96.06 231 GLY A C 1
ATOM 1810 O O . GLY A 1 231 ? -3.487 -12.438 10.510 1.00 96.06 231 GLY A O 1
ATOM 1811 N N . ASP A 1 232 ? -2.333 -13.026 8.667 1.00 97.31 232 ASP A N 1
ATOM 1812 C CA . ASP A 1 232 ? -1.902 -11.689 8.253 1.00 97.31 232 ASP A CA 1
ATOM 1813 C C . ASP A 1 232 ? -1.568 -11.689 6.748 1.00 97.31 232 ASP A C 1
ATOM 1815 O O . ASP A 1 232 ? -1.660 -12.721 6.080 1.00 97.31 232 ASP A O 1
ATOM 1819 N N . PHE A 1 233 ? -1.195 -10.540 6.196 1.00 97.44 233 PHE A N 1
ATOM 1820 C CA . PHE A 1 233 ? -0.858 -10.391 4.782 1.00 97.44 233 PHE A CA 1
ATOM 1821 C C . PHE A 1 233 ? 0.585 -10.808 4.471 1.00 97.44 233 PHE A C 1
ATOM 1823 O O . PHE A 1 233 ? 1.488 -10.694 5.301 1.00 97.44 233 PHE A O 1
ATOM 1830 N N . ALA A 1 234 ? 0.818 -11.251 3.239 1.00 97.06 234 ALA A N 1
ATOM 1831 C CA . ALA A 1 234 ? 2.135 -11.593 2.715 1.00 97.06 234 ALA A CA 1
ATOM 1832 C C . ALA A 1 234 ? 2.310 -11.035 1.298 1.00 97.06 234 ALA A C 1
ATOM 1834 O O . ALA A 1 234 ? 1.370 -11.035 0.506 1.00 97.06 234 ALA A O 1
ATOM 1835 N N . GLU A 1 235 ? 3.513 -10.553 0.973 1.00 97.56 235 GLU A N 1
ATOM 1836 C CA . GLU A 1 235 ? 3.836 -10.118 -0.391 1.00 97.56 235 GLU A CA 1
ATOM 1837 C C . GLU A 1 235 ? 3.962 -11.343 -1.305 1.00 97.56 235 GLU A C 1
ATOM 1839 O O . GLU A 1 235 ? 4.554 -12.361 -0.926 1.00 97.56 235 GLU A O 1
ATOM 1844 N N . PHE A 1 236 ? 3.445 -11.246 -2.531 1.00 97.19 236 PHE A N 1
ATOM 1845 C CA . PHE A 1 236 ? 3.727 -12.247 -3.554 1.00 97.19 236 PHE A CA 1
ATOM 1846 C C . PHE A 1 236 ? 5.229 -12.320 -3.812 1.00 97.19 236 PHE A C 1
ATOM 1848 O O . PHE A 1 236 ? 5.873 -11.307 -4.090 1.00 97.19 236 PHE A O 1
ATOM 1855 N N . ALA A 1 237 ? 5.778 -13.534 -3.774 1.00 96.81 237 ALA A N 1
ATOM 1856 C CA . ALA A 1 237 ? 7.187 -13.737 -4.055 1.00 96.81 237 ALA A CA 1
ATOM 1857 C C . ALA A 1 237 ? 7.545 -13.215 -5.452 1.00 96.81 237 ALA A C 1
ATOM 1859 O O . ALA A 1 237 ? 6.759 -13.300 -6.403 1.00 96.81 237 ALA A O 1
ATOM 1860 N N . ALA A 1 238 ? 8.756 -12.682 -5.559 1.00 97.12 238 ALA A N 1
ATOM 1861 C CA . ALA A 1 238 ? 9.267 -12.091 -6.777 1.00 97.12 238 ALA A CA 1
ATOM 1862 C C . ALA A 1 238 ? 10.684 -12.576 -7.068 1.00 97.12 238 ALA A C 1
ATOM 1864 O O . ALA A 1 238 ? 11.483 -12.847 -6.167 1.00 97.12 238 ALA A O 1
ATOM 1865 N N . THR A 1 239 ? 10.999 -12.680 -8.353 1.00 97.50 239 THR A N 1
ATOM 1866 C CA . THR A 1 239 ? 12.322 -13.074 -8.840 1.00 97.50 239 THR A CA 1
ATOM 1867 C C . THR A 1 239 ? 12.706 -12.232 -10.040 1.00 97.50 239 THR A C 1
ATOM 1869 O O . THR A 1 239 ? 11.848 -11.825 -10.823 1.00 97.50 239 THR A O 1
ATOM 1872 N N . GLU A 1 240 ? 14.000 -11.977 -10.201 1.00 98.50 240 GLU A N 1
ATOM 1873 C CA . GLU A 1 240 ? 14.491 -11.367 -11.430 1.00 98.50 240 GLU A CA 1
ATOM 1874 C C . GLU A 1 240 ? 14.502 -12.389 -12.571 1.00 98.50 240 GLU A C 1
ATOM 1876 O O . GLU A 1 240 ? 14.891 -13.545 -12.378 1.00 98.50 240 GLU A O 1
ATOM 1881 N N . ILE A 1 241 ? 14.088 -11.951 -13.758 1.00 98.56 241 ILE A N 1
ATOM 1882 C CA . ILE A 1 241 ? 14.059 -12.756 -14.982 1.00 98.56 241 ILE A CA 1
ATOM 1883 C C . ILE A 1 241 ? 14.880 -12.099 -16.093 1.00 98.56 241 ILE A C 1
ATOM 1885 O O . ILE A 1 241 ? 15.265 -10.933 -16.029 1.00 98.56 241 ILE A O 1
ATOM 1889 N N . THR A 1 242 ? 15.157 -12.868 -17.137 1.00 98.50 242 THR A N 1
ATOM 1890 C CA . THR A 1 242 ? 15.909 -12.414 -18.308 1.00 98.50 242 THR A CA 1
ATOM 1891 C C . THR A 1 242 ? 15.022 -11.704 -19.337 1.00 98.50 242 THR A C 1
ATOM 1893 O O . THR A 1 242 ? 13.811 -11.908 -19.398 1.00 98.50 242 THR A O 1
ATOM 1896 N N . GLU A 1 243 ? 15.637 -10.929 -20.236 1.00 98.31 243 GLU A N 1
ATOM 1897 C CA . GLU A 1 243 ? 14.944 -10.333 -21.394 1.00 98.31 243 GLU A CA 1
ATOM 1898 C C . GLU A 1 243 ? 14.309 -11.382 -22.315 1.00 98.31 243 GLU A C 1
ATOM 1900 O O . GLU A 1 243 ? 13.271 -11.127 -22.921 1.00 98.31 243 GLU A O 1
ATOM 1905 N N . GLN A 1 244 ? 14.907 -12.575 -22.415 1.00 98.00 244 GLN A N 1
ATOM 1906 C CA . GLN A 1 244 ? 14.313 -13.666 -23.184 1.00 98.00 244 GLN A CA 1
ATOM 1907 C C . GLN A 1 244 ? 12.977 -14.094 -22.564 1.00 98.00 244 GLN A C 1
ATOM 1909 O O . GLN A 1 244 ? 11.989 -14.218 -23.281 1.00 98.00 244 GLN A O 1
ATOM 1914 N N . GLU A 1 245 ? 12.937 -14.283 -21.244 1.00 98.31 245 GLU A N 1
ATOM 1915 C CA . GLU A 1 245 ? 11.712 -14.649 -20.525 1.00 98.31 245 GLU A CA 1
ATOM 1916 C C . GLU A 1 245 ? 10.655 -13.540 -20.594 1.00 98.31 245 GLU A C 1
ATOM 1918 O O . GLU A 1 245 ? 9.471 -13.838 -20.744 1.00 98.31 245 GLU A O 1
ATOM 1923 N N . LEU A 1 246 ? 11.069 -12.267 -20.552 1.00 98.25 246 LEU A N 1
ATOM 1924 C CA . LEU A 1 246 ? 10.178 -11.125 -20.780 1.00 98.25 246 LEU A CA 1
ATOM 1925 C C . LEU A 1 246 ? 9.541 -11.182 -22.171 1.00 98.25 246 LEU A C 1
ATOM 1927 O O . LEU A 1 246 ? 8.320 -11.120 -22.294 1.00 98.25 246 LEU A O 1
ATOM 1931 N N . ASN A 1 247 ? 10.355 -11.328 -23.216 1.00 96.62 247 ASN A N 1
ATOM 1932 C CA . ASN A 1 247 ? 9.878 -11.363 -24.596 1.00 96.62 247 ASN A CA 1
ATOM 1933 C C . ASN A 1 247 ? 8.966 -12.575 -24.855 1.00 96.62 247 ASN A C 1
ATOM 1935 O O . ASN A 1 247 ? 7.986 -12.472 -25.592 1.00 96.62 247 ASN A O 1
ATOM 1939 N N . GLU A 1 248 ? 9.251 -13.721 -24.229 1.00 96.94 248 GLU A N 1
ATOM 1940 C CA . GLU A 1 248 ? 8.374 -14.897 -24.264 1.00 96.94 248 GLU A CA 1
ATOM 1941 C C . GLU A 1 248 ? 7.022 -14.633 -23.583 1.00 96.94 248 GLU A C 1
ATOM 1943 O O . GLU A 1 248 ? 5.994 -15.074 -24.096 1.00 96.94 248 GLU A O 1
ATOM 1948 N N . ALA A 1 249 ? 7.007 -13.899 -22.464 1.00 96.81 249 ALA A N 1
ATOM 1949 C CA . ALA A 1 249 ? 5.782 -13.551 -21.747 1.00 96.81 249 ALA A CA 1
ATOM 1950 C C . ALA A 1 249 ? 4.932 -12.502 -22.484 1.00 96.81 249 ALA A C 1
ATOM 1952 O O . ALA A 1 249 ? 3.711 -12.632 -22.522 1.00 96.81 249 ALA A O 1
ATOM 1953 N N . VAL A 1 250 ? 5.568 -11.488 -23.076 1.00 96.25 250 VAL A N 1
ATOM 1954 C CA . VAL A 1 250 ? 4.897 -10.381 -23.781 1.00 96.25 250 VAL A CA 1
ATOM 1955 C C . VAL A 1 250 ? 4.497 -10.769 -25.211 1.00 96.25 250 VAL A C 1
ATOM 1957 O O . VAL A 1 250 ? 3.505 -10.277 -25.746 1.00 96.25 250 VAL A O 1
ATOM 1960 N N . GLY A 1 251 ? 5.254 -11.666 -25.848 1.00 95.94 251 GLY A N 1
ATOM 1961 C CA . GLY A 1 251 ? 5.041 -12.089 -27.234 1.00 95.94 251 GLY A CA 1
ATOM 1962 C C . GLY A 1 251 ? 5.665 -11.164 -28.289 1.00 95.94 251 GLY A C 1
ATOM 1963 O O . GLY A 1 251 ? 5.489 -11.404 -29.486 1.00 95.94 251 GLY A O 1
ATOM 1964 N N . THR A 1 252 ? 6.409 -10.138 -27.871 1.00 94.75 252 THR A N 1
ATOM 1965 C CA . THR A 1 252 ? 7.166 -9.216 -28.734 1.00 94.75 252 THR A CA 1
ATOM 1966 C C . THR A 1 252 ? 8.589 -9.026 -28.210 1.00 94.75 252 THR A C 1
ATOM 1968 O O . THR A 1 252 ? 8.917 -9.450 -27.104 1.00 94.75 252 THR A O 1
ATOM 1971 N N . ASP A 1 253 ? 9.459 -8.404 -29.012 1.00 96.75 253 ASP A N 1
ATOM 1972 C CA . ASP A 1 253 ? 10.809 -8.030 -28.577 1.00 96.75 253 ASP A CA 1
ATOM 1973 C C . ASP A 1 253 ? 10.793 -6.670 -27.863 1.00 96.75 253 ASP A C 1
ATOM 1975 O O . ASP A 1 253 ? 11.372 -5.686 -28.332 1.00 96.75 253 ASP A O 1
ATOM 1979 N N . LEU A 1 254 ? 10.087 -6.624 -26.729 1.00 97.19 254 LEU A N 1
ATOM 1980 C CA . LEU A 1 254 ? 9.904 -5.417 -25.924 1.00 97.19 254 LEU A CA 1
ATOM 1981 C C . LEU A 1 254 ? 11.251 -4.812 -25.514 1.00 97.19 254 LEU A C 1
ATOM 1983 O O . LEU A 1 254 ? 11.421 -3.595 -25.514 1.00 97.19 254 LEU A O 1
ATOM 1987 N N . ALA A 1 255 ? 12.239 -5.657 -25.222 1.00 97.25 255 ALA A N 1
ATOM 1988 C CA . ALA A 1 255 ? 13.558 -5.188 -24.830 1.00 97.25 255 ALA A CA 1
ATOM 1989 C C . ALA A 1 255 ? 14.256 -4.367 -25.932 1.00 97.25 255 ALA A C 1
ATOM 1991 O O . ALA A 1 255 ? 14.927 -3.369 -25.651 1.00 97.25 255 ALA A O 1
ATOM 1992 N N . SER A 1 256 ? 14.100 -4.767 -27.196 1.00 97.75 256 SER A N 1
ATOM 1993 C CA . SER A 1 256 ? 14.593 -3.984 -28.332 1.00 97.75 256 SER A CA 1
ATOM 1994 C C . SER A 1 256 ? 13.778 -2.711 -28.563 1.00 97.75 256 SER A C 1
ATOM 1996 O O . SER A 1 256 ? 14.359 -1.697 -28.949 1.00 97.75 256 SER A O 1
ATOM 1998 N N . GLU A 1 257 ? 12.464 -2.733 -28.322 1.00 97.81 257 GLU A N 1
ATOM 1999 C CA . GLU A 1 257 ? 11.599 -1.548 -28.434 1.00 97.81 257 GLU A CA 1
ATOM 2000 C C . GLU A 1 257 ? 12.012 -0.452 -27.439 1.00 97.81 257 GLU A C 1
ATOM 2002 O O . GLU A 1 257 ? 12.246 0.686 -27.847 1.00 97.81 257 GLU A O 1
ATOM 2007 N N . ILE A 1 258 ? 12.228 -0.812 -26.169 1.00 98.06 258 ILE A N 1
ATOM 2008 C CA . ILE A 1 258 ? 12.707 0.103 -25.116 1.00 98.06 258 ILE A CA 1
ATOM 2009 C C . ILE A 1 258 ? 14.038 0.758 -25.526 1.00 98.06 258 ILE A C 1
ATOM 2011 O O . ILE A 1 258 ? 14.204 1.981 -25.466 1.00 98.06 258 ILE A O 1
ATOM 2015 N N . ARG A 1 259 ? 14.985 -0.041 -26.032 1.00 98.06 259 ARG A N 1
ATOM 2016 C CA . ARG A 1 259 ? 16.286 0.463 -26.505 1.00 98.06 259 ARG A CA 1
ATOM 2017 C C . ARG A 1 259 ? 16.184 1.334 -27.745 1.00 98.06 259 ARG A C 1
ATOM 2019 O O . ARG A 1 259 ? 16.968 2.271 -27.896 1.00 98.06 259 ARG A O 1
ATOM 2026 N N . ALA A 1 260 ? 15.234 1.057 -28.635 1.00 98.12 260 ALA A N 1
ATOM 2027 C CA . ALA A 1 260 ? 14.993 1.889 -29.808 1.00 98.12 260 ALA A CA 1
ATOM 2028 C C . ALA A 1 260 ? 14.518 3.304 -29.423 1.00 98.12 260 ALA A C 1
ATOM 2030 O O . ALA A 1 260 ? 14.816 4.256 -30.145 1.00 98.12 260 ALA A O 1
ATOM 2031 N N . GLU A 1 261 ? 13.870 3.462 -28.263 1.00 97.44 261 GLU A N 1
ATOM 2032 C CA . GLU A 1 261 ? 13.527 4.767 -27.671 1.00 97.44 261 GLU A CA 1
ATOM 2033 C C . GLU A 1 261 ? 14.690 5.423 -26.886 1.00 97.44 261 GLU A C 1
ATOM 2035 O O . GLU A 1 261 ? 14.615 6.575 -26.431 1.00 97.44 261 GLU A O 1
ATOM 2040 N N . GLY A 1 262 ? 15.828 4.732 -26.806 1.00 97.62 262 GLY A N 1
ATOM 2041 C CA . GLY A 1 262 ? 17.062 5.218 -26.194 1.00 97.62 262 GLY A CA 1
ATOM 2042 C C . GLY A 1 262 ? 17.121 5.027 -24.682 1.00 97.62 262 GLY A C 1
ATOM 2043 O O . GLY A 1 262 ? 17.802 5.812 -24.024 1.00 97.62 262 GLY A O 1
ATOM 2044 N N . TYR A 1 263 ? 16.395 4.041 -24.157 1.00 98.44 263 TYR A N 1
ATOM 2045 C CA . TYR A 1 263 ? 16.471 3.605 -22.767 1.00 98.44 263 TYR A CA 1
ATOM 2046 C C . TYR A 1 263 ? 17.312 2.327 -22.629 1.00 98.44 263 TYR A C 1
ATOM 2048 O O . TYR A 1 263 ? 17.378 1.508 -23.545 1.00 98.44 263 TYR A O 1
ATOM 2056 N N . ASP A 1 264 ? 17.912 2.140 -21.460 1.00 98.38 264 ASP A N 1
ATOM 2057 C CA . ASP A 1 264 ? 18.540 0.899 -21.022 1.00 98.38 264 ASP A CA 1
ATOM 2058 C C . ASP A 1 264 ? 17.601 0.161 -20.059 1.00 98.38 264 ASP A C 1
ATOM 2060 O O . ASP A 1 264 ? 16.908 0.786 -19.261 1.00 98.38 264 ASP A O 1
ATOM 2064 N N . ILE A 1 265 ? 17.574 -1.171 -20.123 1.00 98.44 265 ILE A N 1
ATOM 2065 C CA . ILE A 1 265 ? 16.833 -2.003 -19.163 1.00 98.44 265 ILE A CA 1
ATOM 2066 C C . ILE A 1 265 ? 17.720 -2.210 -17.938 1.00 98.44 265 ILE A C 1
ATOM 2068 O O . ILE A 1 265 ? 18.842 -2.698 -18.081 1.00 98.44 265 ILE A O 1
ATOM 2072 N N . ASP A 1 266 ? 17.219 -1.856 -16.754 1.00 98.31 266 ASP A N 1
ATOM 2073 C CA . ASP A 1 266 ? 17.951 -1.989 -15.493 1.00 98.31 266 ASP A CA 1
ATOM 2074 C C . ASP A 1 266 ? 17.758 -3.397 -14.900 1.00 98.31 266 ASP A C 1
ATOM 2076 O O . ASP A 1 266 ? 18.731 -4.125 -14.697 1.00 98.31 266 ASP A O 1
ATOM 2080 N N . ASN A 1 267 ? 16.508 -3.810 -14.666 1.00 98.44 267 ASN A N 1
ATOM 2081 C CA . ASN A 1 267 ? 16.142 -5.171 -14.261 1.00 98.44 267 ASN A CA 1
ATOM 2082 C C . ASN A 1 267 ? 14.675 -5.494 -14.601 1.00 98.44 267 ASN A C 1
ATOM 2084 O O . ASN A 1 267 ? 13.863 -4.613 -14.892 1.00 98.44 267 ASN A O 1
ATOM 2088 N N . ILE A 1 268 ? 14.339 -6.787 -14.591 1.00 98.81 268 ILE A N 1
ATOM 2089 C CA . ILE A 1 268 ? 12.997 -7.296 -14.891 1.00 98.81 268 ILE A CA 1
ATOM 2090 C C . ILE A 1 268 ? 12.578 -8.218 -13.755 1.00 98.81 268 ILE A C 1
ATOM 2092 O O . ILE A 1 268 ? 13.267 -9.192 -13.463 1.00 98.81 268 ILE A O 1
ATOM 2096 N N . ILE A 1 269 ? 11.443 -7.925 -13.137 1.00 98.69 269 ILE A N 1
ATOM 2097 C CA . ILE A 1 269 ? 10.941 -8.597 -11.944 1.00 98.69 269 ILE A CA 1
ATOM 2098 C C . ILE A 1 269 ? 9.660 -9.331 -12.316 1.00 98.69 269 ILE A C 1
ATOM 2100 O O . ILE A 1 269 ? 8.698 -8.722 -12.778 1.00 98.69 269 ILE A O 1
ATOM 2104 N N . LYS A 1 270 ? 9.627 -10.642 -12.089 1.00 98.38 270 LYS A N 1
ATOM 2105 C CA . LYS A 1 270 ? 8.426 -11.466 -12.210 1.00 98.38 270 LYS A CA 1
ATOM 2106 C C . LYS A 1 270 ? 7.905 -11.820 -10.828 1.00 98.38 270 LYS A C 1
ATOM 2108 O O . LYS A 1 270 ? 8.645 -12.375 -10.016 1.00 98.38 270 LYS A O 1
ATOM 2113 N N . ARG A 1 271 ? 6.623 -11.552 -10.606 1.00 97.88 271 ARG A N 1
ATOM 2114 C CA . ARG A 1 271 ? 5.897 -11.842 -9.369 1.00 97.88 271 ARG A CA 1
ATOM 2115 C C . ARG A 1 271 ? 4.988 -13.05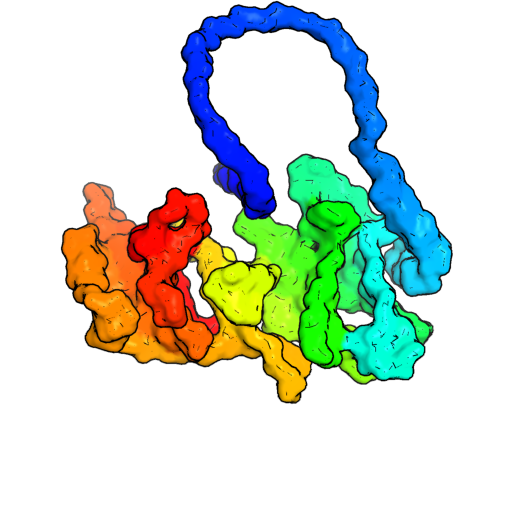3 -9.551 1.00 97.88 271 ARG A C 1
ATOM 2117 O O . ARG A 1 271 ? 4.440 -13.274 -10.635 1.00 97.88 271 ARG A O 1
ATOM 2124 N N . ASP A 1 272 ? 4.814 -13.833 -8.490 1.00 96.75 272 ASP A N 1
ATOM 2125 C CA . ASP A 1 272 ? 4.063 -15.096 -8.524 1.00 96.75 272 ASP A CA 1
ATOM 2126 C C . ASP A 1 272 ? 2.574 -14.920 -8.869 1.00 96.75 272 ASP A C 1
ATOM 2128 O O . ASP A 1 272 ? 1.954 -15.836 -9.411 1.00 96.75 272 ASP A O 1
ATOM 2132 N N . ASN A 1 273 ? 2.005 -13.730 -8.647 1.00 96.31 273 ASN A N 1
ATOM 2133 C CA . ASN A 1 273 ? 0.635 -13.402 -9.054 1.00 96.31 273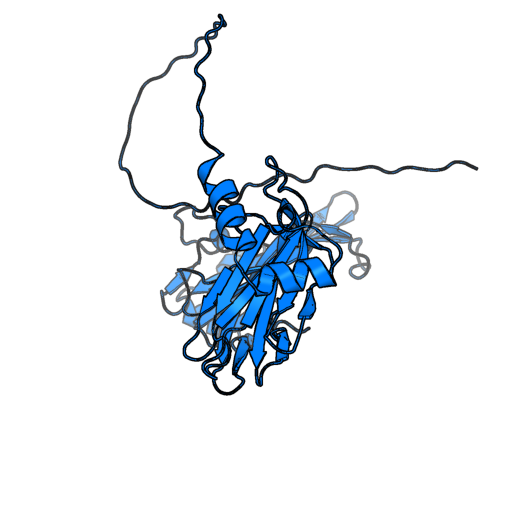 ASN A CA 1
ATOM 2134 C C . ASN A 1 273 ? 0.465 -13.167 -10.568 1.00 96.31 273 ASN A C 1
ATOM 2136 O O . ASN A 1 273 ? -0.657 -12.952 -11.029 1.00 96.31 273 ASN A O 1
ATOM 2140 N N . GLY A 1 274 ? 1.543 -13.246 -11.353 1.00 96.06 274 GLY A N 1
ATOM 2141 C CA . GLY A 1 274 ? 1.504 -13.063 -12.803 1.00 96.06 274 GLY A CA 1
ATOM 2142 C C . GLY A 1 274 ? 1.746 -11.624 -13.255 1.00 96.06 274 GLY A C 1
ATOM 2143 O O . GLY A 1 274 ? 1.432 -11.293 -14.400 1.00 96.06 274 GLY A O 1
ATOM 2144 N N . ILE A 1 275 ? 2.322 -10.783 -12.401 1.00 97.75 275 ILE A N 1
ATOM 2145 C CA . ILE A 1 275 ? 2.775 -9.442 -12.774 1.00 97.75 275 ILE A CA 1
ATOM 2146 C C . ILE A 1 275 ? 4.244 -9.483 -13.175 1.00 97.75 275 ILE A C 1
ATOM 2148 O O . ILE A 1 275 ? 5.066 -10.119 -12.512 1.00 97.75 275 ILE A O 1
ATOM 2152 N N . ILE A 1 276 ? 4.578 -8.784 -14.257 1.00 98.56 276 ILE A N 1
ATOM 2153 C CA . ILE A 1 276 ? 5.960 -8.472 -14.608 1.00 98.56 276 ILE A CA 1
ATOM 2154 C C . ILE A 1 276 ? 6.151 -6.962 -14.518 1.00 98.56 276 ILE A C 1
ATOM 2156 O O . ILE A 1 276 ? 5.449 -6.205 -15.190 1.00 98.56 276 ILE A O 1
ATOM 2160 N N . ASN A 1 277 ? 7.125 -6.542 -13.714 1.00 98.56 277 ASN A N 1
ATOM 2161 C CA . ASN A 1 277 ? 7.606 -5.170 -13.676 1.00 98.56 277 ASN A CA 1
ATOM 2162 C C . ASN A 1 277 ? 8.951 -5.079 -14.408 1.00 98.56 277 ASN A C 1
ATOM 2164 O O . ASN A 1 277 ? 9.854 -5.867 -14.135 1.00 98.56 277 ASN A O 1
ATOM 2168 N N . VAL A 1 278 ? 9.104 -4.135 -15.334 1.00 98.75 278 VAL A N 1
ATOM 2169 C CA . VAL A 1 278 ? 10.389 -3.861 -16.007 1.00 98.75 278 VAL A CA 1
ATOM 2170 C C . VAL A 1 278 ? 10.853 -2.487 -15.575 1.00 98.75 278 VAL A C 1
ATOM 2172 O O . VAL A 1 278 ? 10.156 -1.526 -15.874 1.00 98.75 278 VAL A O 1
ATOM 2175 N N . ASN A 1 279 ? 12.006 -2.377 -14.925 1.00 98.81 279 ASN A N 1
ATOM 2176 C CA . ASN A 1 279 ? 12.632 -1.082 -14.683 1.00 98.81 279 ASN A CA 1
ATOM 2177 C C . ASN A 1 279 ? 13.579 -0.752 -15.832 1.00 98.81 279 ASN A C 1
ATOM 2179 O O . ASN A 1 279 ? 14.356 -1.599 -16.288 1.00 98.81 279 ASN A O 1
ATOM 2183 N N . TYR A 1 280 ? 13.518 0.484 -16.298 1.00 98.75 280 TYR A N 1
ATOM 2184 C CA . TYR A 1 280 ? 14.361 0.972 -17.376 1.00 98.75 280 TYR A CA 1
ATOM 2185 C C . TYR A 1 280 ? 14.663 2.453 -17.177 1.00 98.75 280 TYR A C 1
ATOM 2187 O O . TYR A 1 280 ? 13.920 3.188 -16.523 1.00 98.75 280 TYR A O 1
ATOM 2195 N N . SER A 1 281 ? 15.771 2.911 -17.743 1.00 98.50 281 SER A N 1
ATOM 2196 C CA . SER A 1 281 ? 16.242 4.266 -17.507 1.00 98.50 281 SER A CA 1
ATOM 2197 C C . SER A 1 281 ? 16.988 4.854 -18.686 1.00 98.50 281 SER A C 1
ATOM 2199 O O . SER A 1 281 ? 17.410 4.167 -19.613 1.00 98.50 281 SER A O 1
ATOM 2201 N N . LYS A 1 282 ? 17.114 6.177 -18.682 1.00 98.12 282 LYS A N 1
ATOM 2202 C CA . LYS A 1 282 ? 17.832 6.925 -19.707 1.00 98.12 282 LYS A CA 1
ATOM 2203 C C . LYS A 1 282 ? 18.702 7.973 -19.062 1.00 98.12 282 LYS A C 1
ATOM 2205 O O . LYS A 1 282 ? 18.242 8.775 -18.256 1.00 98.12 282 LYS A O 1
ATOM 2210 N N . THR A 1 283 ? 19.964 7.980 -19.467 1.00 97.56 283 THR A N 1
ATOM 2211 C CA . THR A 1 283 ? 20.948 8.935 -18.968 1.00 97.56 283 THR A CA 1
ATOM 2212 C C . THR A 1 283 ? 21.221 10.001 -20.021 1.00 97.56 283 THR A C 1
ATOM 2214 O O . THR A 1 283 ? 21.617 9.692 -21.145 1.00 97.56 283 THR A O 1
ATOM 2217 N N . THR A 1 284 ? 21.037 11.268 -19.655 1.00 97.00 284 THR A N 1
ATOM 2218 C CA . THR A 1 284 ? 21.313 12.425 -20.514 1.00 97.00 284 THR A CA 1
ATOM 2219 C C . THR A 1 284 ? 22.345 13.324 -19.848 1.00 97.00 284 THR A C 1
ATOM 2221 O O . THR A 1 284 ? 22.205 13.672 -18.680 1.00 97.00 284 THR A O 1
ATOM 2224 N N . LYS A 1 285 ? 23.385 13.717 -20.590 1.00 96.69 285 LYS A N 1
ATOM 2225 C CA . LYS A 1 285 ? 24.356 14.721 -20.140 1.00 96.69 285 LYS A CA 1
ATOM 2226 C C . LYS A 1 285 ? 23.923 16.095 -20.642 1.00 96.69 285 LYS A C 1
ATOM 2228 O O . LYS A 1 285 ? 23.826 16.298 -21.852 1.00 96.69 285 LYS A O 1
ATOM 2233 N N . ASN A 1 286 ? 23.670 17.007 -19.717 1.00 93.50 286 ASN A N 1
ATOM 2234 C CA . ASN A 1 286 ? 23.296 18.386 -19.994 1.00 93.50 286 ASN A CA 1
ATOM 2235 C C . ASN A 1 286 ? 24.519 19.223 -20.403 1.00 93.50 286 ASN A C 1
ATOM 2237 O O . ASN A 1 286 ? 25.671 18.865 -20.139 1.00 93.50 286 ASN A O 1
ATOM 2241 N N . ASP A 1 287 ? 24.266 20.376 -21.025 1.00 93.12 287 ASP A N 1
ATOM 2242 C CA . ASP A 1 287 ? 25.311 21.289 -21.515 1.00 93.12 287 ASP A CA 1
ATOM 2243 C C . ASP A 1 287 ? 26.201 21.859 -20.395 1.00 93.12 287 ASP A C 1
ATOM 2245 O O . ASP A 1 287 ? 27.357 22.215 -20.636 1.00 93.12 287 ASP A O 1
ATOM 2249 N N . ASP A 1 288 ? 25.681 21.943 -19.168 1.00 92.19 288 ASP A N 1
ATOM 2250 C CA . ASP A 1 288 ? 26.423 22.383 -17.981 1.00 92.19 288 ASP A CA 1
ATOM 2251 C C . ASP A 1 288 ? 27.279 21.273 -17.345 1.00 92.19 288 ASP A C 1
ATOM 2253 O O . ASP A 1 288 ? 28.019 21.529 -16.395 1.00 92.19 288 ASP A O 1
ATOM 2257 N N . GLY A 1 289 ? 27.236 20.062 -17.909 1.00 91.69 289 GLY A N 1
ATOM 2258 C CA . GLY A 1 289 ? 27.990 18.900 -17.455 1.00 91.69 289 GLY A CA 1
ATOM 2259 C C . GLY A 1 289 ? 27.267 18.038 -16.422 1.00 91.69 289 GLY A C 1
ATOM 2260 O O . GLY A 1 289 ? 27.800 16.973 -16.100 1.00 91.69 289 GLY A O 1
ATOM 2261 N N . THR A 1 290 ? 26.085 18.447 -15.947 1.00 95.75 290 THR A N 1
ATOM 2262 C CA . THR A 1 290 ? 25.228 17.599 -15.105 1.00 95.75 290 THR A CA 1
ATOM 2263 C C . THR A 1 290 ? 24.711 16.402 -15.899 1.00 95.75 290 THR A C 1
ATOM 2265 O O . THR A 1 290 ? 24.549 16.447 -17.122 1.00 95.75 290 THR A O 1
ATOM 2268 N N . ILE A 1 291 ? 24.498 15.295 -15.204 1.00 98.00 291 ILE A N 1
ATOM 2269 C CA . ILE A 1 291 ? 23.941 14.057 -15.728 1.00 98.00 291 ILE A CA 1
ATOM 2270 C C . ILE A 1 291 ? 22.576 13.867 -15.080 1.00 98.00 291 ILE A C 1
ATOM 2272 O O . ILE A 1 291 ? 22.464 13.882 -13.859 1.00 98.00 291 ILE A O 1
ATOM 2276 N N . LEU A 1 292 ? 21.557 13.670 -15.910 1.00 97.81 292 LEU A N 1
ATOM 2277 C CA . LEU A 1 292 ? 20.208 13.310 -15.502 1.00 97.81 292 LEU A CA 1
ATOM 2278 C C . LEU A 1 292 ? 19.954 11.847 -15.867 1.00 97.81 292 LEU A C 1
ATOM 2280 O O . LEU A 1 292 ? 19.962 11.509 -17.053 1.00 97.81 292 LEU A O 1
ATOM 2284 N N . LYS A 1 293 ? 19.695 10.999 -14.871 1.00 98.00 293 LYS A N 1
ATOM 2285 C CA . LYS A 1 293 ? 19.123 9.662 -15.064 1.00 98.00 293 LYS A CA 1
ATOM 2286 C C . LYS A 1 293 ? 17.617 9.735 -14.809 1.00 98.00 293 LYS A C 1
ATOM 2288 O O . LYS A 1 293 ? 17.204 10.004 -13.686 1.00 98.00 293 LYS A O 1
ATOM 2293 N N . GLU A 1 294 ? 16.818 9.527 -15.851 1.00 98.25 294 GLU A N 1
ATOM 2294 C CA . GLU A 1 294 ? 15.363 9.335 -15.775 1.00 98.25 294 GLU A CA 1
ATOM 2295 C C . GLU A 1 294 ? 15.081 7.838 -15.617 1.00 98.25 294 GLU A C 1
ATOM 2297 O O . GLU A 1 294 ? 15.553 7.048 -16.434 1.00 98.25 294 GLU A O 1
ATOM 2302 N N . CYS A 1 295 ? 14.324 7.460 -14.592 1.00 98.50 295 CYS A N 1
ATOM 2303 C CA . CYS A 1 295 ? 13.937 6.091 -14.272 1.00 98.50 295 CYS A CA 1
ATOM 2304 C C . CYS A 1 295 ? 12.429 5.912 -14.446 1.00 98.50 295 CYS A C 1
ATOM 2306 O O . CYS A 1 295 ? 11.630 6.727 -13.976 1.00 98.50 295 CYS A O 1
ATOM 2308 N N . LYS A 1 296 ? 12.060 4.820 -15.106 1.00 98.31 296 LYS A N 1
ATOM 2309 C CA . LYS A 1 296 ? 10.690 4.459 -15.455 1.00 98.31 296 LYS A CA 1
ATOM 2310 C C . LYS A 1 296 ? 10.457 2.978 -15.228 1.00 98.31 296 LYS A C 1
ATOM 2312 O O . LYS A 1 296 ? 11.401 2.193 -15.099 1.00 98.31 296 LYS A O 1
ATOM 2317 N N . ASN A 1 297 ? 9.189 2.591 -15.255 1.00 98.19 297 ASN A N 1
ATOM 2318 C CA . ASN A 1 297 ? 8.805 1.194 -15.212 1.00 98.19 297 ASN A CA 1
ATOM 2319 C C . ASN A 1 297 ? 7.689 0.829 -16.194 1.00 98.19 297 ASN A C 1
ATOM 2321 O O . ASN A 1 297 ? 7.057 1.676 -16.816 1.00 98.19 297 ASN A O 1
ATOM 2325 N N . ILE A 1 298 ? 7.535 -0.472 -16.406 1.00 98.31 298 ILE A N 1
ATOM 2326 C CA . ILE A 1 298 ? 6.445 -1.084 -17.166 1.00 98.31 298 ILE A CA 1
ATOM 2327 C C . ILE A 1 298 ? 5.751 -2.042 -16.220 1.00 98.31 298 ILE A C 1
ATOM 2329 O O . ILE A 1 298 ? 6.429 -2.787 -15.510 1.00 98.31 298 ILE A O 1
ATOM 2333 N N . THR A 1 299 ? 4.423 -2.080 -16.259 1.00 97.75 299 THR A N 1
ATOM 2334 C CA . THR A 1 299 ? 3.629 -3.108 -15.579 1.00 97.75 299 THR A CA 1
ATOM 2335 C C . THR A 1 299 ? 2.875 -3.934 -16.614 1.00 97.75 299 THR A C 1
ATOM 2337 O O . THR A 1 299 ? 1.975 -3.437 -17.291 1.00 97.75 299 THR A O 1
ATOM 2340 N N . TYR A 1 300 ? 3.249 -5.207 -16.746 1.00 98.00 300 TYR A N 1
ATOM 2341 C CA . TYR A 1 300 ? 2.616 -6.158 -17.657 1.00 98.00 300 TYR A CA 1
ATOM 2342 C C . TYR A 1 300 ? 1.849 -7.226 -16.877 1.00 98.00 300 TYR A C 1
ATOM 2344 O O . TYR A 1 300 ? 2.410 -7.906 -16.012 1.00 98.00 300 TYR A O 1
ATOM 2352 N N . LEU A 1 301 ? 0.567 -7.384 -17.204 1.00 97.06 301 LEU A N 1
ATOM 2353 C CA . LEU A 1 301 ? -0.323 -8.359 -16.587 1.00 97.06 301 LEU A CA 1
ATOM 2354 C C . LEU A 1 301 ? -0.348 -9.623 -17.455 1.00 97.06 301 LEU A C 1
ATOM 2356 O O . LEU A 1 301 ? -0.969 -9.663 -18.521 1.00 97.06 301 LEU A O 1
ATOM 2360 N N . THR A 1 302 ? 0.374 -10.665 -17.037 1.00 96.06 302 THR A N 1
ATOM 2361 C CA . THR A 1 302 ? 0.577 -11.859 -17.883 1.00 96.06 302 THR A CA 1
ATOM 2362 C C . THR A 1 302 ? -0.683 -12.704 -18.052 1.00 96.06 302 THR A C 1
ATOM 2364 O O . THR A 1 302 ? -0.820 -13.384 -19.068 1.00 96.06 302 THR A O 1
ATOM 2367 N N . LYS A 1 303 ? -1.609 -12.668 -17.084 1.00 93.94 303 LYS A N 1
ATOM 2368 C CA . LYS A 1 303 ? -2.876 -13.413 -17.148 1.00 93.94 303 LYS A CA 1
ATOM 2369 C C . LYS A 1 303 ? -3.788 -12.854 -18.250 1.00 93.94 303 LYS A C 1
ATOM 2371 O O . LYS A 1 303 ? -4.435 -13.619 -18.962 1.00 93.94 303 LYS A O 1
ATOM 2376 N N . GLU A 1 304 ? -3.803 -11.535 -18.407 1.00 94.19 304 GLU A N 1
ATOM 2377 C CA . GLU A 1 304 ? -4.620 -10.790 -19.366 1.00 94.19 304 GLU A CA 1
ATOM 2378 C C . GLU A 1 304 ? -3.895 -10.570 -20.700 1.00 94.19 304 GLU A C 1
ATOM 2380 O O . GLU A 1 304 ? -4.540 -10.321 -21.718 1.00 94.19 304 GLU A O 1
ATOM 2385 N N . GLY A 1 305 ? -2.564 -10.671 -20.706 1.00 95.81 305 GLY A N 1
ATOM 2386 C CA . GLY A 1 305 ? -1.735 -10.465 -21.890 1.00 95.81 305 GLY A CA 1
ATOM 2387 C C . GLY A 1 305 ? -1.652 -9.000 -22.325 1.00 95.81 305 GLY A C 1
ATOM 2388 O O . GLY A 1 305 ? -1.575 -8.730 -23.525 1.00 95.81 305 GLY A O 1
ATOM 2389 N N . ARG A 1 306 ? -1.693 -8.058 -21.373 1.00 95.88 306 ARG A N 1
ATOM 2390 C CA . ARG A 1 306 ? -1.768 -6.611 -21.636 1.00 95.88 306 ARG A CA 1
ATOM 2391 C C . ARG A 1 306 ? -0.881 -5.790 -20.704 1.00 95.88 306 ARG A C 1
ATOM 2393 O O . ARG A 1 306 ? -0.555 -6.219 -19.597 1.00 95.88 306 ARG A O 1
ATOM 2400 N N . TYR A 1 307 ? -0.551 -4.578 -21.137 1.00 97.44 307 TYR A N 1
ATOM 2401 C CA . TYR A 1 307 ? 0.036 -3.562 -20.268 1.00 97.44 307 TYR A CA 1
ATOM 2402 C C . TYR A 1 307 ? -1.047 -2.929 -19.396 1.00 97.44 307 TYR A C 1
ATOM 2404 O O . TYR A 1 307 ? -2.177 -2.722 -19.846 1.00 97.44 307 TYR A O 1
ATOM 2412 N N . PHE A 1 308 ? -0.710 -2.643 -18.142 1.00 96.00 308 PHE A N 1
ATOM 2413 C CA . PHE A 1 308 ? -1.609 -1.917 -17.256 1.00 96.00 308 PHE A CA 1
ATOM 2414 C C . PHE A 1 308 ? -1.669 -0.441 -17.668 1.00 96.00 308 PHE A C 1
ATOM 2416 O O . PHE A 1 308 ? -0.640 0.155 -17.950 1.00 96.00 308 PHE A O 1
ATOM 2423 N N . ASP A 1 309 ? -2.858 0.151 -17.712 1.00 94.19 309 ASP A N 1
ATOM 2424 C CA . ASP A 1 309 ? -3.043 1.567 -18.041 1.00 94.19 309 ASP A CA 1
ATOM 2425 C C . ASP A 1 309 ? -3.127 2.370 -16.744 1.00 94.19 309 ASP A C 1
ATOM 2427 O O . ASP A 1 309 ? -4.200 2.543 -16.166 1.00 94.19 309 ASP A O 1
ATOM 2431 N N . VAL A 1 310 ? -1.965 2.820 -16.270 1.00 90.56 310 VAL A N 1
ATOM 2432 C CA . VAL A 1 310 ? -1.803 3.470 -14.959 1.00 90.56 310 VAL A CA 1
ATOM 2433 C C . VAL A 1 310 ? -2.654 4.728 -14.836 1.00 90.56 310 VAL A C 1
ATOM 2435 O O . VAL A 1 310 ? -3.151 5.050 -13.759 1.00 90.56 310 VAL A O 1
ATOM 2438 N N . TRP A 1 311 ? -2.829 5.435 -15.949 1.00 87.56 311 TRP A N 1
ATOM 2439 C CA . TRP A 1 311 ? -3.426 6.766 -15.978 1.00 87.56 311 TRP A CA 1
ATOM 2440 C C . TRP A 1 311 ? -4.864 6.765 -16.511 1.00 87.56 311 TRP A C 1
ATOM 2442 O O . TRP A 1 311 ? -5.431 7.836 -16.728 1.00 87.56 311 TRP A O 1
ATOM 2452 N N . GLY A 1 312 ? -5.455 5.585 -16.739 1.00 89.25 312 GLY A N 1
ATOM 2453 C CA . GLY A 1 312 ? -6.821 5.452 -17.254 1.00 89.25 312 GLY A CA 1
ATOM 2454 C C . GLY A 1 312 ? -7.023 6.118 -18.620 1.00 89.25 312 GLY A C 1
ATOM 2455 O O . GLY A 1 312 ? -8.094 6.658 -18.903 1.00 89.25 312 GLY A O 1
ATOM 2456 N N . THR A 1 313 ? -5.985 6.126 -19.456 1.00 89.44 313 THR A N 1
ATOM 2457 C CA . THR A 1 313 ? -5.984 6.719 -20.802 1.00 89.44 313 THR A CA 1
ATOM 2458 C C . THR A 1 313 ? -6.865 5.967 -21.802 1.00 89.44 313 THR A C 1
ATOM 2460 O O . THR A 1 313 ? -7.271 6.531 -22.820 1.00 89.44 313 THR A O 1
ATOM 2463 N N . GLY A 1 314 ? -7.170 4.699 -21.525 1.00 90.50 314 GLY A N 1
ATOM 2464 C CA . GLY A 1 314 ? -7.782 3.747 -22.445 1.00 90.50 314 GLY A CA 1
ATOM 2465 C C . GLY A 1 314 ? -6.790 3.102 -23.418 1.00 90.50 314 GLY A C 1
ATOM 2466 O O . GLY A 1 314 ? -7.218 2.384 -24.324 1.00 90.50 314 GLY A O 1
ATOM 2467 N N . GLU A 1 315 ? -5.487 3.350 -23.266 1.00 91.31 315 GLU A N 1
ATOM 2468 C CA . GLU A 1 315 ? -4.438 2.861 -24.160 1.00 91.31 315 GLU A CA 1
ATOM 2469 C C . GLU A 1 315 ? -3.466 1.920 -23.433 1.00 91.31 315 GLU A C 1
ATOM 2471 O O . GLU A 1 315 ? -2.615 2.347 -22.654 1.00 91.31 315 GLU A O 1
ATOM 2476 N N . GLU A 1 316 ? -3.531 0.631 -23.767 1.00 91.81 316 GLU A N 1
ATOM 2477 C CA . GLU A 1 316 ? -2.697 -0.432 -23.186 1.00 91.81 316 GLU A CA 1
ATOM 2478 C C . GLU A 1 316 ? -1.327 -0.523 -23.880 1.00 91.81 316 GLU A C 1
ATOM 2480 O O . GLU A 1 316 ? -0.994 -1.520 -24.524 1.00 91.81 316 GLU A O 1
ATOM 2485 N N . THR A 1 317 ? -0.535 0.546 -23.790 1.00 95.75 317 THR A N 1
ATOM 2486 C CA . THR A 1 317 ? 0.855 0.584 -24.274 1.00 95.75 317 THR A CA 1
ATOM 2487 C C . THR A 1 317 ? 1.831 0.436 -23.113 1.00 95.75 317 THR A C 1
ATOM 2489 O O . THR A 1 317 ? 1.497 0.737 -21.967 1.00 95.75 317 THR A O 1
ATOM 2492 N N . TRP A 1 318 ? 3.062 0.000 -23.387 1.00 96.25 318 TRP A N 1
ATOM 2493 C CA . TRP A 1 318 ? 4.060 -0.112 -22.325 1.00 96.25 318 TRP A CA 1
ATOM 2494 C C . TRP A 1 318 ? 4.440 1.256 -21.744 1.00 96.25 318 TRP A C 1
ATOM 2496 O O . TRP A 1 318 ? 4.701 1.349 -20.547 1.00 96.25 318 TRP A O 1
ATOM 2506 N N . GLN A 1 319 ? 4.390 2.321 -22.548 1.00 95.56 319 GLN A N 1
ATOM 2507 C CA . GLN A 1 319 ? 4.637 3.693 -22.103 1.00 95.56 319 GLN A CA 1
ATOM 2508 C C . GLN A 1 319 ? 3.568 4.174 -21.111 1.00 95.56 319 GLN A C 1
ATOM 2510 O O . GLN A 1 319 ? 3.899 4.825 -20.125 1.00 95.56 319 GLN A O 1
ATOM 2515 N N . ASN A 1 320 ? 2.297 3.820 -21.330 1.00 95.88 320 ASN A N 1
ATOM 2516 C CA . ASN A 1 320 ? 1.199 4.197 -20.428 1.00 95.88 320 ASN A CA 1
ATOM 2517 C C . ASN A 1 320 ? 1.133 3.332 -19.157 1.00 95.88 320 ASN A C 1
ATOM 2519 O O . ASN A 1 320 ? 0.323 3.604 -18.272 1.00 95.88 320 ASN A O 1
ATOM 2523 N N . SER A 1 321 ? 1.997 2.316 -19.052 1.00 96.44 321 SER A N 1
ATOM 2524 C CA . SER A 1 321 ? 2.107 1.450 -17.872 1.00 96.44 321 SER A CA 1
ATOM 2525 C C . SER A 1 321 ? 3.131 1.905 -16.832 1.00 96.44 321 SER A C 1
ATOM 2527 O O . SER A 1 321 ? 3.411 1.177 -15.876 1.00 96.44 321 SER A O 1
ATOM 2529 N N . ASP A 1 322 ? 3.684 3.101 -17.032 1.00 96.31 322 ASP A N 1
ATOM 2530 C CA . ASP A 1 322 ? 4.716 3.697 -16.195 1.00 96.31 322 ASP A CA 1
ATOM 2531 C C . ASP A 1 322 ? 4.126 4.403 -14.971 1.00 96.31 322 ASP A C 1
ATOM 2533 O O . ASP A 1 322 ? 3.463 5.436 -15.089 1.00 96.31 322 ASP A O 1
ATOM 2537 N N . PHE A 1 323 ? 4.418 3.859 -13.788 1.00 95.06 323 PHE A N 1
ATOM 2538 C CA . PHE A 1 323 ? 4.164 4.503 -12.492 1.00 95.06 323 PHE A CA 1
ATOM 2539 C C . PHE A 1 323 ? 5.266 5.501 -12.088 1.00 95.06 323 PHE A C 1
ATOM 2541 O O . PHE A 1 323 ? 5.168 6.149 -11.042 1.00 95.06 323 PHE A O 1
ATOM 2548 N N . GLY A 1 324 ? 6.331 5.607 -12.888 1.00 93.94 324 GLY A N 1
ATOM 2549 C CA . GLY A 1 324 ? 7.552 6.344 -12.588 1.00 93.94 324 GLY A CA 1
ATOM 2550 C C . GLY A 1 324 ? 8.466 5.603 -11.609 1.00 93.94 324 GLY A C 1
ATOM 2551 O O . GLY A 1 324 ? 8.016 4.820 -10.770 1.00 93.94 324 GLY A O 1
ATOM 2552 N N . GLY A 1 325 ? 9.770 5.865 -11.687 1.00 96.31 325 GLY A N 1
ATOM 2553 C CA . GLY A 1 325 ? 10.737 5.352 -10.716 1.00 96.31 325 GLY A CA 1
ATOM 2554 C C . GLY A 1 325 ? 11.046 3.860 -10.858 1.00 96.31 325 GLY A C 1
ATOM 2555 O O . GLY A 1 325 ? 10.819 3.266 -11.912 1.00 96.31 325 GLY A O 1
ATOM 2556 N N . ILE A 1 326 ? 11.598 3.264 -9.797 1.00 97.12 326 ILE A N 1
ATOM 2557 C CA . ILE A 1 326 ? 12.235 1.940 -9.807 1.00 97.12 326 ILE A CA 1
ATOM 2558 C C . ILE A 1 326 ? 11.521 1.002 -8.830 1.00 97.12 326 ILE A C 1
ATOM 2560 O O . ILE A 1 326 ? 11.443 1.290 -7.640 1.00 97.12 326 ILE A O 1
ATOM 2564 N N . TYR A 1 327 ? 11.030 -0.142 -9.303 1.00 97.75 327 TYR A N 1
ATOM 2565 C CA . TYR A 1 327 ? 10.546 -1.218 -8.435 1.00 97.75 327 TYR A CA 1
ATOM 2566 C C . TYR A 1 327 ?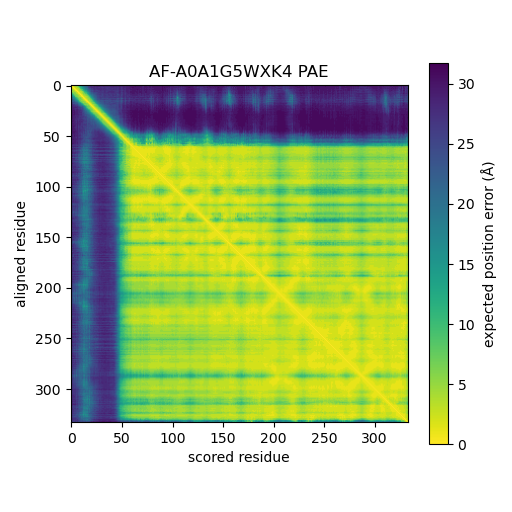 11.691 -1.962 -7.744 1.00 97.75 327 TYR A C 1
ATOM 2568 O O . TYR A 1 327 ? 12.630 -2.409 -8.404 1.00 97.75 327 TYR A O 1
ATOM 2576 N N . ASP A 1 328 ? 11.542 -2.202 -6.446 1.00 96.12 328 ASP A N 1
ATOM 2577 C CA . ASP A 1 328 ? 12.313 -3.201 -5.718 1.00 96.12 328 ASP A CA 1
ATOM 2578 C C . ASP A 1 328 ? 11.764 -4.605 -5.997 1.00 96.12 328 ASP A C 1
ATOM 2580 O O . ASP A 1 328 ? 10.582 -4.794 -6.308 1.00 96.12 328 ASP A O 1
ATOM 2584 N N . VAL A 1 329 ? 12.625 -5.618 -5.860 1.00 95.81 329 VAL A N 1
ATOM 2585 C CA . VAL A 1 329 ? 12.211 -7.020 -6.030 1.00 95.81 329 VAL A CA 1
ATOM 2586 C C . VAL A 1 329 ? 11.152 -7.386 -4.987 1.00 95.81 329 VAL A C 1
ATOM 2588 O O . VAL A 1 329 ? 10.114 -7.924 -5.347 1.00 95.81 329 VAL A O 1
ATOM 2591 N N . MET A 1 330 ? 11.391 -7.043 -3.721 1.00 92.88 330 MET A N 1
ATOM 2592 C CA . MET A 1 330 ? 10.466 -7.237 -2.601 1.00 92.88 330 MET A CA 1
ATOM 2593 C C . MET A 1 330 ? 10.474 -5.988 -1.724 1.00 92.88 330 MET A C 1
ATOM 2595 O O . MET A 1 330 ? 11.522 -5.349 -1.590 1.00 92.88 330 MET A O 1
ATOM 2599 N N . LEU A 1 331 ? 9.359 -5.689 -1.064 1.00 88.12 331 LEU A N 1
ATOM 2600 C CA . LEU A 1 331 ? 9.335 -4.697 0.003 1.00 88.12 331 LEU A CA 1
ATOM 2601 C C . LEU A 1 331 ? 10.007 -5.253 1.255 1.00 88.12 331 LEU A C 1
ATOM 2603 O O . LEU A 1 331 ? 9.629 -6.287 1.805 1.00 88.12 331 LEU A O 1
ATOM 2607 N N . THR A 1 332 ? 11.008 -4.531 1.743 1.00 68.19 332 THR A N 1
ATOM 2608 C CA . THR A 1 332 ? 11.625 -4.790 3.045 1.00 68.19 332 THR A CA 1
ATOM 2609 C C . THR A 1 332 ? 11.208 -3.704 4.025 1.00 68.19 332 THR A C 1
ATOM 2611 O O . THR A 1 332 ? 11.339 -2.524 3.702 1.00 68.19 332 THR A O 1
ATOM 2614 N N . LYS A 1 333 ? 10.738 -4.101 5.214 1.00 58.09 333 LYS A N 1
ATOM 2615 C CA . LYS A 1 333 ? 10.597 -3.188 6.359 1.00 58.09 333 LYS A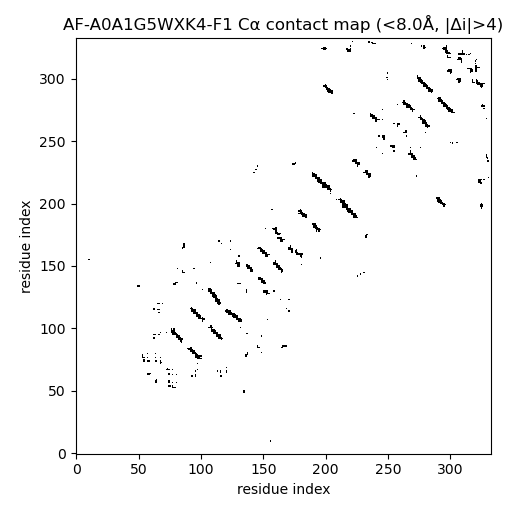 CA 1
ATOM 2616 C C . LYS A 1 333 ? 11.950 -2.721 6.882 1.00 58.09 333 LYS A C 1
ATOM 2618 O O . LYS A 1 333 ? 12.888 -3.554 6.914 1.00 58.09 333 LYS A O 1
#

Radius of gyration: 24.68 Å; Cα contacts (8 Å, |Δi|>4): 646; chains: 1; bounding box: 62×60×61 Å

Secondary structure (DSSP, 8-state):
----------------------------------------------SHHHHHHHHHHHHT-HHHHHHHHHHT--GGGEEEEEEE-SSSSSS-EEEEEEEPPPBTTTTEEEEEEEEE-SS-EEEEEEEEEEE-BTTBSEEEEE-SS-EEEEEEEEETTEEEEEEEEEETTEEEE-TTTTSSEEE--SSSSSEEEEEEEEEEEEEEETT-GGGPEEEEEEEEEEEEEEETTTTEEEEPPEEE--HHHHHHHHSS-HHHHHHHTTPEEEEEEEETTSEEEEEEEEEEE-TTSEEEEEEEEEEEETTTTEE--TT--S---SGGG--SS---SS---

Sequence (333 aa):
MKKKIIGIILAGMMIMTACGNAGKAEPQGVSEGRTESSEEASSVEESTEESSVVEEDSANNKFAQKAVEKSGKTIEDVRDIISKDFNGDGKEEAFVFIGNEPDEEFGECTGTLWFVSDDKCEEALPEEYVVYHDGKVLNEITTEDKIFVEINKNYTTSAVSYLFYVDGGECQESIVSGLGSFYEPDYVDDYCISMSAYDVYFEYEEGKEDEAMITGHSWKNYYFYYDKAAGDFAEFAATEITEQELNEAVGTDLASEIRAEGYDIDNIIKRDNGIINVNYSKTTKNDDGTILKECKNITYLTKEGRYFDVWGTGEETWQNSDFGGIYDVMLTK

Solvent-accessible surface area (backbone atoms only — not comparable to full-atom values): 19730 Å² total; per-residue (Å²): 134,86,87,80,90,83,80,91,78,83,83,84,85,77,82,85,73,84,82,81,87,91,83,88,82,89,88,91,85,92,81,90,82,92,78,91,82,82,90,83,90,76,90,78,92,84,72,66,68,67,62,49,50,50,48,59,54,39,73,76,30,71,56,51,53,53,48,23,67,72,71,73,56,53,71,89,29,48,64,40,73,51,74,41,50,48,67,70,82,82,55,63,33,29,44,36,35,39,32,58,78,63,39,86,90,76,33,32,29,44,32,29,35,28,39,30,41,93,91,47,75,45,77,73,38,70,77,41,51,26,42,39,55,96,84,32,46,68,45,79,48,75,58,99,87,46,42,32,43,33,36,35,38,54,50,100,87,45,53,30,24,37,34,32,33,44,55,96,90,37,87,40,73,43,86,63,38,70,69,20,31,65,48,72,55,96,88,53,85,60,34,32,33,35,36,74,44,65,48,19,29,37,40,24,48,88,95,34,69,94,69,38,51,64,37,57,75,20,56,40,76,43,54,29,40,79,36,76,91,78,70,40,67,43,69,52,58,52,44,78,55,52,69,67,59,50,26,67,67,74,72,46,66,55,70,58,53,48,40,74,75,62,34,48,78,76,51,33,36,40,33,74,87,37,41,33,41,37,26,32,33,35,78,46,77,47,97,89,56,40,33,39,36,42,31,29,29,29,35,35,37,57,87,79,70,42,33,41,46,71,77,71,79,86,50,65,37,60,79,43,14,40,46,39,8,71,82,69,72,68,93,78,133

Foldseek 3Di:
DDDDDDDDDDDDDDDPDDDDDDDDDDDDDDDDDDDDDDDDDDDDDDDPPLLVVQLVVQVPDPQSVVQCVVVVHDSSQWQDKDWDPFAPPPFIKMKTWGWDDADPVQQKTWTWIWTGGPVDIDTPGGTAIWHHPPSDQWDWDDDPRGIWIWGWGDDPPFTFIWIWGDDPNDIDTAPRGRQADKDQDPQFPAIKGWHKDQFQKWKDAVPPSVVTDTHDIFTDIWGWHQDVVVNHIDTFAKDWDDQVVVCVLLVHSVQVVCVVVPKHWDTWMAGPRQKIKTKIWHWDQDPVRMIMIGIWIWIARSVVSFTDQPPPPPDGDRVSNTRGGDDDNDDDD

Nearest PDB structures (foldseek):
  1z6b-assembly4_C  TM=5.383E-01  e=2.349E+00  Plasmodium falciparum
  3az9-assembly2_G  TM=5.351E-01  e=2.882E+00  Plasmodium falciparum
  1z6b-assembly4_F  TM=5.249E-01  e=2.882E+00  Plasmodium falciparum
  5i7n-assembly1_A-2  TM=3.908E-01  e=2.472E+00  Mycobacteroides abscessus
  2f41-assembly2_C  TM=4.823E-01  e=2.882E+00  Bacillus subtilis